Protein AF-A0ABD0P319-F1 (afdb_monomer)

Structure (mmCIF, N/CA/C/O backbone):
data_AF-A0ABD0P319-F1
#
_entry.id   AF-A0ABD0P319-F1
#
loop_
_atom_site.group_PDB
_a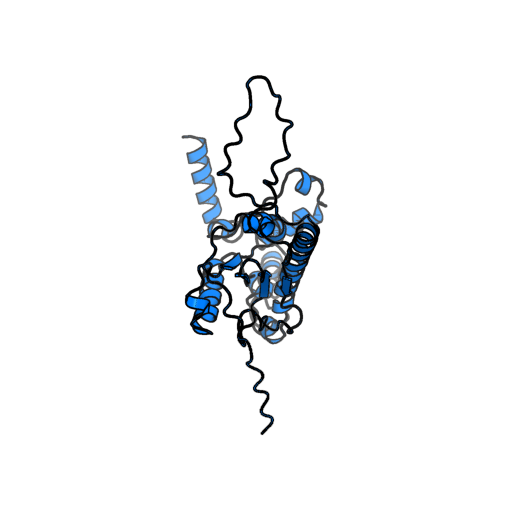tom_site.id
_atom_site.type_symbol
_atom_site.label_atom_id
_atom_site.label_alt_id
_atom_site.label_comp_id
_atom_site.label_asym_id
_atom_site.label_entity_id
_atom_site.label_seq_id
_atom_site.pdbx_PDB_ins_code
_atom_site.Cartn_x
_atom_site.Cartn_y
_atom_site.Cartn_z
_atom_site.occupancy
_atom_site.B_iso_or_equiv
_atom_site.auth_seq_id
_atom_site.auth_comp_id
_atom_site.auth_asym_id
_atom_site.auth_atom_id
_atom_site.pdbx_PDB_model_num
ATOM 1 N N . GLU A 1 1 ? 28.437 24.557 6.193 1.00 73.38 1 GLU A N 1
ATOM 2 C CA . GLU A 1 1 ? 28.772 24.649 4.753 1.00 73.38 1 GLU A CA 1
ATOM 3 C C . GLU A 1 1 ? 29.062 23.321 4.050 1.00 73.38 1 GLU A C 1
ATOM 5 O O . GLU A 1 1 ? 28.203 22.864 3.306 1.00 73.38 1 GLU A O 1
ATOM 10 N N . VAL A 1 2 ? 30.214 22.673 4.274 1.00 84.38 2 VAL A N 1
ATOM 11 C CA . VAL A 1 2 ? 30.745 21.608 3.384 1.00 84.38 2 VAL A CA 1
ATOM 12 C C . VAL A 1 2 ? 29.780 20.439 3.151 1.00 84.38 2 VAL A C 1
ATOM 14 O O . VAL A 1 2 ? 29.470 20.116 2.008 1.00 84.38 2 VAL A O 1
ATOM 17 N N . ARG A 1 3 ? 29.200 19.865 4.216 1.00 85.25 3 ARG A N 1
ATOM 18 C CA . ARG A 1 3 ? 28.226 18.761 4.084 1.00 85.25 3 ARG A CA 1
ATOM 19 C C . ARG A 1 3 ? 26.993 19.137 3.261 1.00 85.25 3 ARG A C 1
ATOM 21 O O . ARG A 1 3 ? 26.450 18.290 2.561 1.00 85.25 3 ARG A O 1
ATOM 28 N N . ARG A 1 4 ? 26.541 20.392 3.344 1.00 85.19 4 ARG A N 1
ATOM 29 C CA . ARG A 1 4 ? 25.374 20.877 2.594 1.00 85.19 4 ARG A CA 1
ATOM 30 C C . ARG A 1 4 ? 25.704 20.998 1.109 1.00 85.19 4 ARG A C 1
ATOM 32 O O . ARG A 1 4 ? 24.892 20.597 0.284 1.00 85.19 4 ARG A O 1
ATOM 39 N N . HIS A 1 5 ? 26.896 21.497 0.791 1.00 86.81 5 HIS A N 1
ATOM 40 C CA . HIS A 1 5 ? 27.380 21.584 -0.582 1.00 86.81 5 HIS A CA 1
ATOM 41 C C . HIS A 1 5 ? 27.555 20.192 -1.207 1.00 86.81 5 HIS A C 1
ATOM 43 O O . HIS A 1 5 ? 27.011 19.928 -2.273 1.00 86.81 5 HIS A O 1
ATOM 49 N N . GLU A 1 6 ? 28.197 19.255 -0.502 1.00 90.25 6 GLU A N 1
ATOM 50 C CA . GLU A 1 6 ? 28.307 17.867 -0.968 1.00 90.25 6 GLU A CA 1
ATOM 51 C C . GLU A 1 6 ? 26.942 17.204 -1.172 1.00 90.25 6 GLU A C 1
ATOM 53 O O . GLU A 1 6 ? 26.737 16.479 -2.145 1.00 90.25 6 GLU A O 1
ATOM 58 N N . GLN A 1 7 ? 25.995 17.446 -0.260 1.00 86.06 7 GLN A N 1
ATOM 59 C CA . GLN A 1 7 ? 24.642 16.921 -0.389 1.00 86.06 7 GLN A CA 1
ATOM 60 C C . GLN A 1 7 ? 23.941 17.488 -1.626 1.00 86.06 7 GLN A C 1
ATOM 62 O O . GLN A 1 7 ? 23.289 16.731 -2.340 1.00 86.06 7 GLN A O 1
ATOM 67 N N . ALA A 1 8 ? 24.108 18.781 -1.914 1.00 88.00 8 ALA A N 1
ATOM 68 C CA . ALA A 1 8 ? 23.568 19.395 -3.122 1.00 88.00 8 ALA A CA 1
ATOM 69 C C . ALA A 1 8 ? 24.148 18.741 -4.385 1.00 88.00 8 ALA A C 1
ATOM 71 O O . ALA A 1 8 ? 23.389 18.351 -5.269 1.00 88.00 8 ALA A O 1
ATOM 72 N N . THR A 1 9 ? 25.463 18.509 -4.434 1.00 90.88 9 THR A N 1
ATOM 73 C CA . THR A 1 9 ? 26.114 17.811 -5.554 1.00 90.88 9 THR A CA 1
ATOM 74 C C . THR A 1 9 ? 25.591 16.382 -5.726 1.00 90.88 9 THR A C 1
ATOM 76 O O . THR A 1 9 ? 25.315 15.953 -6.848 1.00 90.88 9 THR A O 1
ATOM 79 N N . ARG A 1 10 ? 25.392 15.641 -4.623 1.00 88.38 10 ARG A N 1
ATOM 80 C CA . ARG A 1 10 ? 24.776 14.301 -4.660 1.00 88.38 10 ARG A CA 1
ATOM 81 C C . ARG A 1 10 ? 23.341 14.356 -5.190 1.00 88.38 10 ARG A C 1
ATOM 83 O O . ARG A 1 10 ? 22.988 13.518 -6.014 1.00 88.38 10 ARG A O 1
ATOM 90 N N . CYS A 1 11 ? 22.544 15.341 -4.772 1.00 87.25 11 CYS A N 1
ATOM 91 C CA . CYS A 1 11 ? 21.179 15.528 -5.268 1.00 87.25 11 CYS A CA 1
ATOM 92 C C . CYS A 1 11 ? 21.151 15.839 -6.770 1.00 87.25 11 CYS A C 1
ATOM 94 O O . CYS A 1 11 ? 20.391 15.207 -7.494 1.00 87.25 11 CYS A O 1
ATOM 96 N N . VAL A 1 12 ? 22.010 16.740 -7.259 1.00 90.25 12 VAL A N 1
ATOM 97 C CA . VAL A 1 12 ? 22.106 17.060 -8.696 1.00 90.25 12 VAL A CA 1
ATOM 98 C C . VAL A 1 12 ? 22.451 15.812 -9.512 1.00 90.25 12 VAL A C 1
ATOM 100 O O . VAL A 1 12 ? 21.822 15.545 -10.534 1.00 90.25 12 VAL A O 1
ATOM 103 N N . LYS A 1 13 ? 23.403 15.002 -9.031 1.00 91.88 13 LYS A N 1
ATOM 104 C CA . LYS A 1 13 ? 23.756 13.730 -9.672 1.00 91.88 13 LYS A CA 1
ATOM 105 C C . LYS A 1 13 ? 22.613 12.713 -9.633 1.00 91.88 13 LYS A C 1
ATOM 107 O O . LYS A 1 13 ? 22.451 11.964 -10.586 1.00 91.88 13 LYS A O 1
ATOM 112 N N . ALA A 1 14 ? 21.845 12.652 -8.548 1.00 88.75 14 ALA A N 1
ATOM 113 C CA . ALA A 1 14 ? 20.695 11.757 -8.466 1.00 88.75 14 ALA A CA 1
ATOM 114 C C . ALA A 1 14 ? 19.611 12.165 -9.473 1.00 88.75 14 ALA A C 1
ATOM 116 O O . ALA A 1 14 ? 19.134 11.318 -10.213 1.00 88.75 14 ALA A O 1
ATOM 117 N N . ILE A 1 15 ? 19.297 13.459 -9.581 1.00 88.62 15 ILE A N 1
ATOM 118 C CA . ILE A 1 15 ? 18.291 13.977 -10.523 1.00 88.62 15 ILE A CA 1
ATOM 119 C C . ILE A 1 15 ? 18.652 13.650 -11.981 1.00 88.62 15 ILE A C 1
ATOM 121 O O . ILE A 1 15 ? 17.764 13.377 -12.785 1.00 88.62 15 ILE A O 1
ATOM 125 N N . SER A 1 16 ? 19.942 13.629 -12.336 1.00 90.19 16 SER A N 1
ATOM 126 C CA . SER A 1 16 ? 20.368 13.284 -13.699 1.00 90.19 16 SER A CA 1
ATOM 127 C C . SER A 1 16 ? 20.268 11.788 -14.034 1.00 90.19 16 SER A C 1
ATOM 129 O O . SER A 1 16 ? 20.412 11.411 -15.198 1.00 90.19 16 SER A O 1
ATOM 131 N N . GLN A 1 17 ? 20.004 10.918 -13.054 1.00 89.38 17 GLN A N 1
ATOM 132 C CA . GLN A 1 17 ? 19.877 9.476 -13.264 1.00 89.38 17 GLN A CA 1
ATOM 133 C C . GLN A 1 17 ? 18.432 9.083 -13.582 1.00 89.38 17 GLN A C 1
ATOM 135 O O . GLN A 1 17 ? 17.579 9.014 -12.703 1.00 89.38 17 GLN A O 1
ATOM 140 N N . ALA A 1 18 ? 18.173 8.714 -14.838 1.00 83.12 18 ALA A N 1
ATOM 141 C CA . ALA A 1 18 ? 16.824 8.402 -15.311 1.00 83.12 18 ALA A CA 1
ATOM 142 C C . ALA A 1 18 ? 16.128 7.231 -14.584 1.00 83.12 18 ALA A C 1
ATOM 144 O O . ALA A 1 18 ? 14.906 7.226 -14.518 1.00 83.12 18 ALA A O 1
ATOM 145 N N . LYS A 1 19 ? 16.855 6.243 -14.038 1.00 82.75 19 LYS A N 1
ATOM 146 C CA . LYS A 1 19 ? 16.264 5.136 -13.251 1.00 82.75 19 LYS A CA 1
ATOM 147 C C . LYS A 1 19 ? 16.565 5.271 -11.763 1.00 82.75 19 LYS A C 1
ATOM 149 O O . LYS A 1 19 ? 15.661 5.437 -10.952 1.00 82.75 19 LYS A O 1
ATOM 154 N N . GLN A 1 20 ? 17.848 5.280 -11.407 1.00 86.31 20 GLN A N 1
ATOM 155 C CA . GLN A 1 20 ? 18.306 5.322 -10.016 1.00 86.31 20 GLN A CA 1
ATOM 156 C C . GLN A 1 20 ? 17.986 6.646 -9.313 1.00 86.31 20 GLN A C 1
ATOM 158 O O . GLN A 1 20 ? 18.050 6.709 -8.091 1.00 86.31 20 GLN A O 1
ATOM 163 N N . GLY A 1 21 ? 17.635 7.688 -10.067 1.00 88.38 21 GLY A N 1
ATOM 164 C CA . GLY A 1 21 ? 17.205 8.982 -9.557 1.00 88.38 21 GLY A CA 1
ATOM 165 C C . GLY A 1 21 ? 15.704 9.127 -9.342 1.00 88.38 21 GLY A C 1
ATOM 166 O O . GLY A 1 21 ? 15.299 10.136 -8.786 1.00 88.38 21 GLY A O 1
ATOM 167 N N . GLN A 1 22 ? 14.859 8.165 -9.739 1.00 85.62 22 GLN A N 1
ATOM 168 C CA . GLN A 1 22 ? 13.395 8.353 -9.685 1.00 85.62 22 GLN A CA 1
ATOM 169 C C . GLN A 1 22 ? 12.871 8.657 -8.274 1.00 85.62 22 GLN A C 1
ATOM 171 O O . GLN A 1 22 ? 11.925 9.426 -8.129 1.00 85.62 22 GLN A O 1
ATOM 176 N N . TRP A 1 23 ? 13.546 8.164 -7.230 1.00 85.25 23 TRP A N 1
ATOM 177 C CA . TRP A 1 23 ? 13.207 8.467 -5.836 1.00 85.25 23 TRP A CA 1
ATOM 178 C C . TRP A 1 23 ? 13.232 9.961 -5.494 1.00 85.25 23 TRP A C 1
ATOM 180 O O . TRP A 1 23 ? 12.611 10.367 -4.514 1.00 85.25 23 TRP A O 1
ATOM 190 N N . THR A 1 24 ? 13.915 10.805 -6.279 1.00 86.88 24 THR A N 1
ATOM 191 C CA . THR A 1 24 ? 13.901 12.258 -6.061 1.00 86.88 24 THR A CA 1
ATOM 192 C C . THR A 1 24 ? 12.532 12.878 -6.339 1.00 86.88 24 THR A C 1
ATOM 194 O O . THR A 1 24 ? 12.314 14.021 -5.957 1.00 86.88 24 THR A O 1
ATOM 197 N N . ARG A 1 25 ? 11.628 12.149 -7.008 1.00 84.69 25 ARG A N 1
ATOM 198 C CA . ARG A 1 25 ? 10.261 12.575 -7.348 1.00 84.69 25 ARG A CA 1
ATOM 199 C C . ARG A 1 25 ? 9.201 12.014 -6.398 1.00 84.69 25 ARG A C 1
ATOM 201 O O . ARG A 1 25 ? 8.025 12.313 -6.565 1.00 84.69 25 ARG A O 1
ATOM 208 N N . TRP A 1 26 ? 9.589 11.174 -5.437 1.00 83.00 26 TRP A N 1
ATOM 209 C CA . TRP A 1 26 ? 8.665 10.514 -4.511 1.00 83.00 26 TRP A CA 1
ATOM 210 C C . TRP A 1 26 ? 8.220 11.474 -3.408 1.00 83.00 26 TRP A C 1
ATOM 212 O O . TRP A 1 26 ? 8.677 11.411 -2.264 1.00 83.00 26 TRP A O 1
ATOM 222 N N . GLU A 1 27 ? 7.332 12.392 -3.771 1.00 76.69 27 GLU A N 1
ATOM 223 C CA . GLU A 1 27 ? 6.739 13.362 -2.857 1.00 76.69 27 GLU A CA 1
ATOM 224 C C . GLU A 1 27 ? 5.636 12.715 -2.006 1.00 76.69 27 GLU A C 1
ATOM 226 O O . GLU A 1 27 ? 4.858 11.869 -2.454 1.00 76.69 27 GLU A O 1
ATOM 231 N N . GLY A 1 28 ? 5.631 13.038 -0.710 1.00 68.81 28 GLY A N 1
ATOM 232 C CA . GLY A 1 28 ? 4.642 12.517 0.233 1.00 68.81 28 GLY A CA 1
ATOM 233 C C . GLY A 1 28 ? 4.692 11.001 0.480 1.00 68.81 28 GLY A C 1
ATOM 234 O O . GLY A 1 28 ? 3.765 10.470 1.096 1.00 68.81 28 GLY A O 1
ATOM 235 N N . VAL A 1 29 ? 5.734 10.296 0.023 1.00 72.06 29 VAL A N 1
ATOM 236 C CA . VAL A 1 29 ? 5.949 8.864 0.289 1.00 72.06 29 VAL A CA 1
ATOM 237 C C . VAL A 1 29 ? 6.692 8.693 1.614 1.00 72.06 29 VAL A C 1
ATOM 239 O 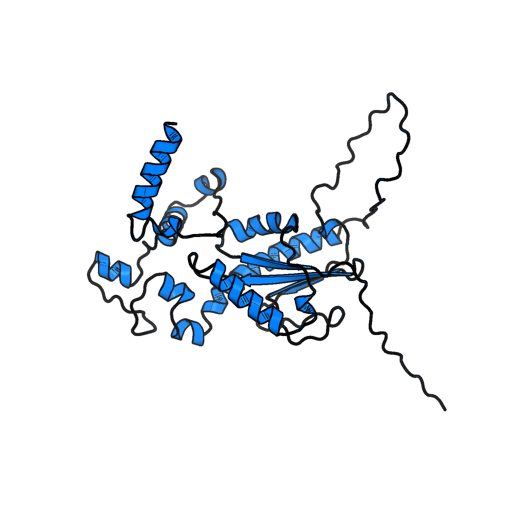O . VAL A 1 29 ? 7.769 9.261 1.818 1.00 72.06 29 VAL A O 1
ATOM 242 N N . GLU A 1 30 ? 6.133 7.902 2.535 1.00 70.06 30 GLU A N 1
ATOM 243 C CA . GLU A 1 30 ? 6.814 7.600 3.798 1.00 70.06 30 GLU A CA 1
ATOM 244 C C . GLU A 1 30 ? 8.092 6.807 3.507 1.00 70.06 30 GLU A C 1
ATOM 246 O O . GLU A 1 30 ? 8.073 5.766 2.847 1.00 70.06 30 GLU A O 1
ATOM 251 N N . ARG A 1 31 ? 9.226 7.291 4.021 1.00 70.25 31 ARG A N 1
ATOM 252 C CA . ARG A 1 31 ? 10.511 6.624 3.808 1.00 70.25 31 ARG A CA 1
ATOM 253 C C . ARG A 1 31 ? 10.497 5.260 4.482 1.00 70.25 31 ARG A C 1
ATOM 255 O O . ARG A 1 31 ? 10.314 5.171 5.698 1.00 70.25 31 ARG A O 1
ATOM 262 N N . ARG A 1 32 ? 10.806 4.207 3.724 1.00 72.88 32 ARG A N 1
ATOM 263 C CA . ARG A 1 32 ? 11.090 2.891 4.302 1.00 72.88 32 ARG A CA 1
ATOM 264 C C . ARG A 1 32 ? 12.274 3.013 5.266 1.00 72.88 32 ARG A C 1
ATOM 266 O O . ARG A 1 32 ? 13.384 3.372 4.875 1.00 72.88 32 ARG A O 1
ATOM 273 N N . LYS A 1 33 ? 12.030 2.721 6.544 1.00 75.50 33 LYS A N 1
ATOM 274 C CA . LYS A 1 33 ? 13.055 2.714 7.596 1.00 75.50 33 LYS A CA 1
ATOM 275 C C . LYS A 1 33 ? 13.487 1.276 7.821 1.00 75.50 33 LYS A C 1
ATOM 277 O O . LYS A 1 33 ? 12.747 0.520 8.437 1.00 75.50 33 LYS A O 1
ATOM 282 N N . ILE A 1 34 ? 14.666 0.926 7.318 1.00 79.50 34 ILE A N 1
ATOM 283 C CA . ILE A 1 34 ? 15.311 -0.359 7.596 1.00 79.50 34 ILE A CA 1
ATOM 284 C C . ILE A 1 34 ? 16.341 -0.107 8.692 1.00 79.50 34 ILE A C 1
ATOM 286 O O . ILE A 1 34 ? 17.301 0.640 8.494 1.00 79.50 34 ILE A O 1
ATOM 290 N N . SER A 1 35 ? 16.120 -0.673 9.874 1.00 85.12 35 SER A N 1
ATOM 291 C CA . SER A 1 35 ? 17.096 -0.607 10.958 1.00 85.12 35 SER A CA 1
ATOM 292 C C . SER A 1 35 ? 18.315 -1.473 10.641 1.00 85.12 35 SER A C 1
ATOM 294 O O . SER A 1 35 ? 18.214 -2.477 9.939 1.00 85.12 35 SER A O 1
ATOM 296 N N . TRP A 1 36 ? 19.471 -1.140 11.220 1.00 86.88 36 TRP A N 1
ATOM 297 C CA . TRP A 1 36 ? 20.671 -1.977 11.100 1.00 86.88 36 TRP A CA 1
ATOM 298 C C . TRP A 1 36 ? 20.426 -3.421 11.540 1.00 86.88 36 TRP A C 1
ATOM 300 O O . TRP A 1 36 ? 20.940 -4.345 10.924 1.00 86.88 36 TRP A O 1
ATOM 310 N N . ARG A 1 37 ? 19.605 -3.624 12.576 1.00 89.00 37 ARG A N 1
ATOM 311 C CA . ARG A 1 37 ? 19.244 -4.963 13.051 1.00 89.00 37 ARG A CA 1
ATOM 312 C C . ARG A 1 37 ? 18.456 -5.743 12.000 1.00 89.00 37 ARG A C 1
ATOM 314 O O . ARG A 1 37 ? 18.763 -6.905 11.774 1.00 89.00 37 ARG A O 1
ATOM 321 N N . GLU A 1 38 ? 17.461 -5.115 11.378 1.00 85.69 38 GLU A N 1
ATOM 322 C CA . GLU A 1 38 ? 16.684 -5.741 10.301 1.00 85.69 38 GLU A CA 1
ATOM 323 C C . GLU A 1 38 ? 17.581 -6.039 9.104 1.00 85.69 38 GLU A C 1
ATOM 325 O O . GLU A 1 38 ? 17.592 -7.168 8.635 1.00 85.69 38 GLU A O 1
ATOM 330 N N . LEU A 1 39 ? 18.398 -5.071 8.675 1.00 87.12 39 LEU A N 1
ATOM 331 C CA . LEU A 1 39 ? 19.297 -5.241 7.536 1.00 87.12 39 LEU A CA 1
ATOM 332 C C . LEU A 1 39 ? 20.282 -6.398 7.744 1.00 87.12 39 LEU A C 1
ATOM 334 O O . LEU A 1 39 ? 20.449 -7.218 6.851 1.00 87.12 39 LEU A O 1
ATOM 338 N N . MET A 1 40 ? 20.905 -6.489 8.923 1.00 89.25 40 MET A N 1
ATOM 339 C CA . MET A 1 40 ? 21.853 -7.564 9.244 1.00 89.25 40 MET A CA 1
ATOM 340 C C . MET A 1 40 ? 21.171 -8.924 9.435 1.00 89.25 40 MET A C 1
ATOM 342 O O . MET A 1 40 ? 21.816 -9.955 9.274 1.00 89.25 40 MET A O 1
ATOM 346 N N . GLY A 1 41 ? 19.885 -8.937 9.797 1.00 91.44 41 GLY A N 1
ATOM 347 C CA . GLY A 1 41 ? 19.090 -10.158 9.922 1.00 91.44 41 GLY A CA 1
ATOM 348 C C . GLY A 1 41 ? 18.473 -10.640 8.606 1.00 91.44 41 GLY A C 1
ATOM 349 O O . GLY A 1 41 ? 17.918 -11.735 8.568 1.00 91.44 41 GLY A O 1
ATOM 350 N N . MET A 1 42 ? 18.528 -9.837 7.541 1.00 90.31 42 MET A N 1
ATOM 351 C CA . MET A 1 42 ? 17.971 -10.192 6.240 1.00 90.31 42 MET A CA 1
ATOM 352 C C . MET A 1 42 ? 18.934 -11.051 5.426 1.00 90.31 42 MET A C 1
ATOM 354 O O . MET A 1 42 ? 20.141 -10.825 5.390 1.00 90.31 42 MET A O 1
ATOM 358 N N . GLU A 1 43 ? 18.371 -11.999 4.684 1.00 92.69 43 GLU A N 1
ATOM 359 C CA . GLU A 1 43 ? 19.119 -12.744 3.681 1.00 92.69 43 GLU A CA 1
ATOM 360 C C . GLU A 1 43 ? 19.611 -11.815 2.556 1.00 92.69 43 GLU A C 1
ATOM 362 O O . GLU A 1 43 ? 18.902 -10.901 2.118 1.00 92.69 43 GLU A O 1
ATOM 367 N N . ALA A 1 44 ? 20.813 -12.076 2.035 1.00 90.38 44 ALA A N 1
ATOM 368 C CA . ALA A 1 44 ? 21.431 -11.262 0.988 1.00 90.38 44 ALA A CA 1
ATOM 369 C C . ALA A 1 44 ? 20.545 -11.116 -0.264 1.00 90.38 44 ALA A C 1
ATOM 371 O O . ALA A 1 44 ? 20.448 -10.027 -0.838 1.00 90.38 44 ALA A O 1
ATOM 372 N N . PHE A 1 45 ? 19.845 -12.184 -0.664 1.00 91.31 45 PHE A N 1
ATOM 373 C CA . PHE A 1 45 ? 18.926 -12.150 -1.804 1.00 91.31 45 PHE A CA 1
ATOM 374 C C . PHE A 1 45 ? 17.723 -11.240 -1.561 1.00 91.31 45 PHE A C 1
ATOM 376 O O . PHE A 1 45 ? 17.286 -10.550 -2.480 1.00 91.31 45 PHE A O 1
ATOM 383 N N . HIS A 1 46 ? 17.229 -11.169 -0.324 1.00 88.50 46 HIS A N 1
ATOM 384 C CA . HIS A 1 46 ? 16.132 -10.278 0.035 1.00 88.50 46 HIS A CA 1
ATOM 385 C C . HIS A 1 46 ? 16.566 -8.808 -0.058 1.00 88.50 46 HIS A C 1
ATOM 387 O O . HIS A 1 46 ? 15.858 -7.987 -0.641 1.00 88.50 46 HIS A O 1
ATOM 393 N N . ILE A 1 47 ? 17.767 -8.477 0.424 1.00 89.62 47 ILE A N 1
ATOM 394 C CA . ILE A 1 47 ? 18.333 -7.124 0.296 1.00 89.62 47 ILE A CA 1
ATOM 395 C C . ILE A 1 47 ? 18.525 -6.762 -1.182 1.00 89.62 47 ILE A C 1
ATOM 397 O O . ILE A 1 47 ? 18.115 -5.685 -1.620 1.00 89.62 47 ILE A O 1
ATOM 401 N N . SER A 1 48 ? 19.103 -7.680 -1.963 1.00 90.56 48 SER A N 1
ATOM 402 C CA . SER A 1 48 ? 19.304 -7.504 -3.404 1.00 90.56 48 SER A CA 1
ATOM 403 C C . SER A 1 48 ? 17.983 -7.253 -4.130 1.00 90.56 48 SER A C 1
ATOM 405 O O . SER A 1 48 ? 17.882 -6.324 -4.932 1.00 90.56 48 SER A O 1
ATOM 407 N N . PHE A 1 49 ? 16.953 -8.038 -3.806 1.00 90.88 49 PHE A N 1
ATOM 408 C CA . PHE A 1 49 ? 15.620 -7.884 -4.366 1.00 90.88 49 PHE A CA 1
ATOM 409 C C . PHE A 1 49 ? 15.021 -6.516 -4.040 1.00 90.88 49 PHE A C 1
ATOM 411 O O . PHE A 1 49 ? 14.578 -5.833 -4.959 1.00 90.88 49 PHE A O 1
ATOM 418 N N . ILE A 1 50 ? 15.051 -6.083 -2.773 1.00 87.38 50 ILE A N 1
ATOM 419 C CA . ILE A 1 50 ? 14.506 -4.778 -2.371 1.00 87.38 50 ILE A CA 1
ATOM 420 C C . ILE A 1 50 ? 15.187 -3.650 -3.141 1.00 87.38 50 ILE A C 1
ATOM 422 O O . ILE A 1 50 ? 14.500 -2.830 -3.742 1.00 87.38 50 ILE A O 1
ATOM 426 N N . LEU A 1 51 ? 16.522 -3.630 -3.174 1.00 87.06 51 LEU A N 1
ATOM 427 C CA . LEU A 1 51 ? 17.269 -2.588 -3.879 1.00 87.06 51 LEU A CA 1
ATOM 428 C C . LEU A 1 51 ? 16.932 -2.570 -5.375 1.00 87.06 51 LEU A C 1
ATOM 430 O O . LEU A 1 51 ? 16.705 -1.506 -5.948 1.00 87.06 51 LEU A O 1
ATOM 434 N N . ARG A 1 52 ? 16.865 -3.743 -6.011 1.00 89.69 52 ARG A N 1
ATOM 435 C CA . ARG A 1 52 ? 16.532 -3.849 -7.438 1.00 89.69 52 ARG A CA 1
ATOM 436 C C . ARG A 1 52 ? 15.085 -3.460 -7.732 1.00 89.69 52 ARG A C 1
ATOM 438 O O . ARG A 1 52 ? 14.839 -2.858 -8.771 1.00 89.69 52 ARG A O 1
ATOM 445 N N . ALA A 1 53 ? 14.148 -3.780 -6.842 1.00 88.06 53 ALA A N 1
ATOM 446 C CA . ALA A 1 53 ? 12.749 -3.385 -6.970 1.00 88.06 53 ALA A CA 1
ATOM 447 C C . ALA A 1 53 ? 12.594 -1.861 -6.871 1.00 88.06 53 ALA A C 1
ATOM 449 O O . ALA A 1 53 ? 11.966 -1.261 -7.736 1.00 88.06 53 ALA A O 1
ATOM 450 N N . THR A 1 54 ? 13.237 -1.236 -5.877 1.00 85.19 54 THR A N 1
ATOM 451 C CA . THR A 1 54 ? 13.195 0.218 -5.645 1.00 85.19 54 THR A CA 1
ATOM 452 C C . THR A 1 54 ? 13.705 1.022 -6.844 1.00 85.19 54 THR A C 1
ATOM 454 O O . THR A 1 54 ? 13.152 2.071 -7.151 1.00 85.19 54 THR A O 1
ATOM 457 N N . TYR A 1 55 ? 14.738 0.544 -7.541 1.00 86.44 55 TYR A N 1
ATOM 458 C CA . TYR A 1 55 ? 15.343 1.269 -8.668 1.00 86.44 55 TYR A CA 1
ATOM 459 C C . TYR A 1 55 ? 14.921 0.756 -10.057 1.00 86.44 55 TYR A C 1
ATOM 461 O O . TYR A 1 55 ? 15.560 1.112 -11.047 1.00 86.44 55 TYR A O 1
ATOM 469 N N . ASP A 1 56 ? 13.882 -0.087 -10.140 1.00 88.50 56 ASP A N 1
ATOM 470 C CA . ASP A 1 56 ? 13.413 -0.731 -11.381 1.00 88.50 56 ASP A CA 1
ATOM 471 C C . ASP A 1 56 ? 14.555 -1.382 -12.191 1.00 88.50 56 ASP A C 1
ATOM 473 O O . ASP A 1 56 ? 14.758 -1.140 -13.383 1.00 88.50 56 ASP A O 1
ATOM 477 N N . VAL A 1 57 ? 15.338 -2.213 -11.501 1.00 90.12 57 VAL A N 1
ATOM 478 C CA . VAL A 1 57 ? 16.468 -3.003 -12.032 1.00 90.12 57 VAL A CA 1
ATOM 479 C C . VAL A 1 57 ? 16.218 -4.509 -11.885 1.00 90.12 57 VAL A C 1
ATOM 481 O O . VAL A 1 57 ? 17.142 -5.321 -11.907 1.00 90.12 57 VAL A O 1
ATOM 484 N N . LEU A 1 58 ? 14.956 -4.899 -11.703 1.00 92.19 58 LEU A N 1
ATOM 485 C CA . LEU A 1 58 ? 14.511 -6.291 -11.792 1.00 92.19 58 LEU A CA 1
ATOM 486 C C . LEU A 1 58 ? 14.409 -6.733 -13.262 1.00 92.19 58 LEU A C 1
ATOM 488 O O . LEU A 1 58 ? 14.283 -5.875 -14.133 1.00 92.19 58 LEU A O 1
ATOM 492 N N . PRO A 1 59 ? 14.434 -8.042 -13.565 1.00 93.12 59 PRO A N 1
ATOM 493 C CA . PRO A 1 59 ? 14.305 -8.555 -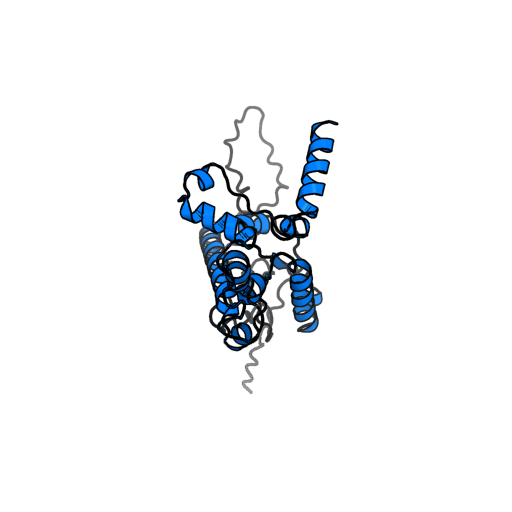14.931 1.00 93.12 59 PRO A CA 1
ATOM 494 C C . PRO A 1 59 ? 12.864 -8.411 -15.467 1.00 93.12 59 PRO A C 1
ATOM 496 O O . PRO A 1 59 ? 12.151 -9.390 -15.657 1.00 93.12 59 PRO A O 1
ATOM 499 N N . SER A 1 60 ? 12.402 -7.173 -15.665 1.00 93.88 60 SER A N 1
ATOM 500 C CA . SER A 1 60 ? 11.178 -6.863 -16.411 1.00 93.88 60 SER A CA 1
ATOM 501 C C . SER A 1 60 ? 11.444 -6.976 -17.920 1.00 93.88 60 SER A C 1
ATOM 503 O O . SER A 1 60 ? 12.586 -6.761 -18.325 1.00 93.88 60 SER A O 1
ATOM 505 N N . PRO A 1 61 ? 10.439 -7.252 -18.773 1.00 95.62 61 PRO A N 1
ATOM 506 C CA . PRO A 1 61 ? 10.638 -7.331 -20.224 1.00 95.62 61 PRO A CA 1
ATOM 507 C C . PRO A 1 61 ? 11.353 -6.108 -20.813 1.00 95.62 61 PRO A C 1
ATOM 509 O O . PRO A 1 61 ? 12.281 -6.243 -21.603 1.00 95.62 61 PRO A O 1
ATOM 512 N N . SER A 1 62 ? 11.020 -4.895 -20.357 1.00 94.19 62 SER A N 1
ATOM 513 C CA . SER A 1 62 ? 11.733 -3.681 -20.783 1.00 94.19 62 SER A CA 1
ATOM 514 C C . SER A 1 62 ? 13.202 -3.643 -20.338 1.00 94.19 62 SER A C 1
ATOM 516 O O . SER A 1 62 ? 14.048 -3.129 -21.066 1.00 94.19 62 SER A O 1
ATOM 518 N N . ASN A 1 63 ? 13.532 -4.183 -19.163 1.00 93.88 63 ASN A N 1
ATOM 519 C CA . ASN A 1 63 ? 14.918 -4.272 -18.695 1.00 93.88 63 ASN A CA 1
ATOM 520 C C . ASN A 1 63 ? 15.700 -5.375 -19.414 1.00 93.88 63 ASN A C 1
ATOM 522 O O . ASN A 1 63 ? 16.854 -5.162 -19.767 1.00 93.88 63 ASN A O 1
ATOM 526 N N . LEU A 1 64 ? 15.068 -6.519 -19.676 1.00 95.38 64 LEU A N 1
ATOM 527 C CA . LEU A 1 64 ? 15.658 -7.619 -20.439 1.00 95.38 64 LEU A CA 1
ATOM 528 C C . LEU A 1 64 ? 15.929 -7.209 -21.890 1.00 95.38 64 LEU A C 1
ATOM 530 O O . LEU A 1 64 ? 17.012 -7.481 -22.401 1.00 95.38 64 LEU A O 1
ATOM 534 N N . ASN A 1 65 ? 15.022 -6.451 -22.514 1.00 95.94 65 ASN A N 1
ATOM 535 C CA . ASN A 1 65 ? 15.285 -5.806 -23.799 1.00 95.94 65 ASN A CA 1
ATOM 536 C C . ASN A 1 65 ? 16.514 -4.888 -23.732 1.00 95.94 65 ASN A C 1
ATOM 538 O O . ASN A 1 65 ? 17.395 -4.970 -24.582 1.00 95.94 65 ASN A O 1
ATOM 542 N N . GLN A 1 66 ? 16.617 -4.054 -22.694 1.00 93.12 66 GLN A N 1
ATOM 543 C CA . GLN A 1 66 ? 17.751 -3.144 -22.536 1.00 93.12 66 GLN A CA 1
ATOM 544 C C . GLN A 1 66 ? 19.088 -3.880 -22.324 1.00 93.12 66 GLN A C 1
ATOM 546 O O . GLN A 1 66 ? 20.124 -3.390 -22.770 1.00 93.12 66 GLN A O 1
ATOM 551 N N . TRP A 1 67 ? 19.095 -5.011 -21.614 1.00 94.38 67 TRP A N 1
ATOM 552 C CA . TRP A 1 67 ? 20.322 -5.750 -21.293 1.00 94.38 67 TRP A CA 1
ATOM 553 C C . TRP A 1 67 ? 20.739 -6.742 -22.378 1.00 94.38 67 TRP A C 1
ATOM 555 O O . TRP A 1 67 ? 21.934 -6.914 -22.607 1.00 94.38 67 TRP A O 1
ATOM 565 N N . TYR A 1 68 ? 19.770 -7.388 -23.028 1.00 96.75 68 TYR A N 1
ATOM 566 C CA . TYR A 1 68 ? 20.000 -8.546 -23.896 1.00 96.75 68 TYR A CA 1
ATOM 567 C C . TYR A 1 68 ? 19.267 -8.475 -25.244 1.00 96.75 68 TYR A C 1
ATOM 569 O O . TYR A 1 68 ? 19.438 -9.367 -26.068 1.00 96.75 68 TYR A O 1
ATOM 577 N N . GLY A 1 69 ? 18.466 -7.435 -25.501 1.00 94.62 69 GLY A N 1
ATOM 578 C CA . GLY A 1 69 ? 17.717 -7.286 -26.754 1.00 94.62 69 GLY A CA 1
ATOM 579 C C . GLY A 1 69 ? 16.468 -8.169 -26.870 1.00 94.62 69 GLY A C 1
ATOM 580 O O . GLY A 1 69 ? 15.952 -8.334 -27.971 1.00 94.62 69 GLY A O 1
ATOM 581 N N . GLU A 1 70 ? 15.979 -8.734 -25.762 1.00 96.12 70 GLU A N 1
ATOM 582 C CA . GLU A 1 70 ? 14.735 -9.523 -25.710 1.00 96.12 70 GLU A CA 1
ATOM 583 C C . GLU A 1 70 ? 13.478 -8.705 -26.055 1.00 96.12 70 GLU A C 1
ATOM 585 O O . GLU A 1 70 ? 13.521 -7.481 -26.118 1.00 96.12 70 GLU A O 1
ATOM 590 N N . ASP A 1 71 ? 12.329 -9.354 -26.257 1.00 94.69 71 ASP A N 1
ATOM 591 C CA . ASP A 1 71 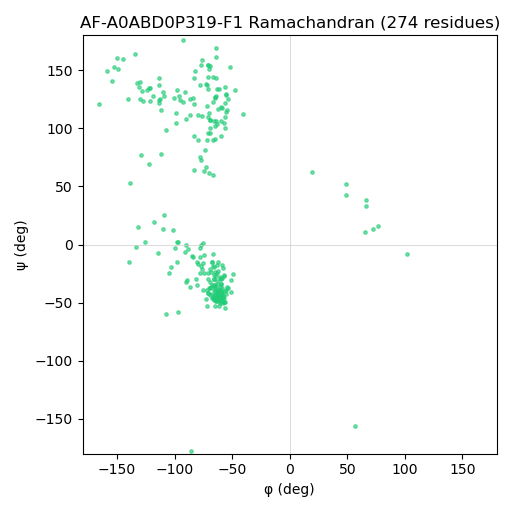? 11.066 -8.656 -26.526 1.00 94.69 71 ASP A CA 1
ATOM 592 C C . ASP A 1 71 ? 10.596 -7.831 -25.302 1.00 94.69 71 ASP A C 1
ATOM 594 O O . ASP A 1 71 ? 10.401 -8.395 -24.221 1.00 94.69 71 ASP A O 1
ATOM 598 N N . PRO A 1 72 ? 10.390 -6.500 -25.421 1.00 95.56 72 PRO A N 1
ATOM 599 C CA . PRO A 1 72 ? 9.979 -5.667 -24.294 1.00 95.56 72 PRO A CA 1
ATOM 600 C C . PRO A 1 72 ? 8.490 -5.780 -23.943 1.00 95.56 72 PRO A C 1
ATOM 602 O O . PRO A 1 72 ? 8.053 -5.103 -23.004 1.00 95.56 72 PRO A O 1
ATOM 605 N N . THR A 1 73 ? 7.690 -6.542 -24.694 1.00 96.50 73 THR A N 1
ATOM 606 C CA . THR A 1 73 ? 6.230 -6.562 -24.537 1.00 96.50 73 THR A CA 1
ATOM 607 C C . THR A 1 73 ? 5.761 -7.216 -23.235 1.00 96.50 73 THR A C 1
ATOM 609 O O . THR A 1 73 ? 6.424 -8.043 -22.607 1.00 96.50 73 THR A O 1
ATOM 612 N N . CYS A 1 74 ? 4.580 -6.802 -22.773 1.00 94.69 74 CYS A N 1
ATOM 613 C CA . CYS A 1 74 ? 3.926 -7.437 -21.642 1.00 94.69 74 CYS A CA 1
ATOM 614 C C . CYS A 1 74 ? 3.390 -8.822 -22.044 1.00 94.69 74 CYS A C 1
ATOM 616 O O . CYS A 1 74 ? 2.667 -8.922 -23.033 1.00 94.69 74 CYS A O 1
ATOM 618 N N . PRO A 1 75 ? 3.555 -9.863 -21.207 1.00 91.81 75 PRO A N 1
ATOM 619 C CA . PRO A 1 75 ? 2.959 -11.179 -21.468 1.00 91.81 75 PRO A CA 1
ATOM 620 C C . PRO A 1 75 ? 1.428 -11.175 -21.586 1.00 91.81 75 PRO A C 1
ATOM 622 O O . PRO A 1 75 ? 0.835 -12.144 -22.045 1.00 91.81 75 PRO A O 1
ATOM 625 N N . LEU A 1 76 ? 0.773 -10.115 -21.102 1.00 93.12 76 LEU A N 1
ATOM 626 C CA . LEU A 1 76 ? -0.679 -9.983 -21.116 1.00 93.12 76 LEU A CA 1
ATOM 627 C C . LEU A 1 76 ? -1.180 -9.003 -22.175 1.00 93.12 76 LEU A C 1
ATOM 629 O O . LEU A 1 76 ? -2.345 -9.095 -22.534 1.00 93.12 76 LEU A O 1
ATOM 633 N N . CYS A 1 77 ? -0.373 -8.035 -22.622 1.00 93.81 77 CYS A N 1
ATOM 634 C CA . CYS A 1 77 ? -0.839 -6.947 -23.485 1.00 93.81 77 CYS A CA 1
ATOM 635 C C . CYS A 1 77 ? 0.271 -6.437 -24.424 1.00 93.81 77 CYS A C 1
ATOM 637 O O . CYS A 1 77 ? 1.445 -6.604 -24.125 1.00 93.81 77 CYS A O 1
ATOM 639 N N . PRO A 1 78 ? -0.055 -5.744 -25.526 1.00 92.56 78 PRO A N 1
ATOM 640 C CA . PRO A 1 78 ? 0.951 -5.354 -26.519 1.00 92.56 78 PRO A CA 1
ATOM 641 C C . PRO A 1 78 ? 1.846 -4.172 -26.096 1.00 92.56 78 PRO A C 1
ATOM 643 O O . PRO A 1 78 ? 2.671 -3.715 -26.879 1.00 92.56 78 PRO A O 1
ATOM 646 N N . SER A 1 79 ? 1.678 -3.615 -24.892 1.00 93.56 79 SER A N 1
ATOM 647 C CA . SER A 1 79 ? 2.497 -2.492 -24.417 1.00 93.56 79 SER A CA 1
ATOM 648 C C . SER A 1 79 ? 3.839 -2.966 -23.842 1.00 93.56 79 SER A C 1
ATOM 650 O O . SER A 1 79 ? 3.881 -4.035 -23.229 1.00 93.56 79 SER A O 1
ATOM 652 N N . PRO A 1 80 ? 4.915 -2.161 -23.941 1.00 93.31 80 PRO A N 1
ATOM 653 C CA . PRO A 1 80 ? 6.165 -2.433 -23.239 1.00 93.31 80 PRO A CA 1
ATOM 654 C C . PRO A 1 80 ? 5.964 -2.561 -21.723 1.00 93.31 80 PRO A C 1
ATOM 656 O O . PRO A 1 80 ? 5.264 -1.750 -21.107 1.00 93.31 80 PRO A O 1
ATOM 659 N N . ALA A 1 81 ? 6.583 -3.573 -21.116 1.00 93.81 81 ALA A N 1
ATOM 660 C CA . ALA A 1 81 ? 6.414 -3.900 -19.705 1.00 93.81 81 ALA A CA 1
ATOM 661 C C . ALA A 1 81 ? 7.645 -3.550 -18.860 1.00 93.81 81 ALA A C 1
ATOM 663 O O . ALA A 1 81 ? 8.593 -4.328 -18.747 1.00 93.81 81 ALA A O 1
ATOM 664 N N . ASN A 1 82 ? 7.576 -2.398 -18.196 1.00 91.38 82 ASN A N 1
ATOM 665 C CA . ASN A 1 82 ? 8.401 -2.075 -17.030 1.00 91.38 82 ASN A CA 1
ATOM 666 C C . ASN A 1 82 ? 7.671 -2.457 -15.727 1.00 91.38 82 ASN A C 1
ATOM 668 O O . ASN A 1 82 ? 6.509 -2.884 -15.751 1.00 91.38 82 ASN A O 1
ATOM 672 N N . LEU A 1 83 ? 8.330 -2.305 -14.573 1.00 89.56 83 LEU A N 1
ATOM 673 C CA . LEU A 1 83 ? 7.737 -2.690 -13.288 1.00 89.56 83 LEU A CA 1
ATOM 674 C C . LEU A 1 83 ? 6.429 -1.929 -12.997 1.00 89.56 83 LEU A C 1
ATOM 676 O O . LEU A 1 83 ? 5.445 -2.536 -12.568 1.00 89.56 83 LEU A O 1
ATOM 680 N N . LYS A 1 84 ? 6.374 -0.633 -13.332 1.00 88.88 84 LYS A N 1
ATOM 681 C CA . LYS A 1 84 ? 5.168 0.203 -13.211 1.00 88.88 84 LYS A CA 1
ATOM 682 C C . LYS A 1 84 ? 4.000 -0.349 -14.032 1.00 88.88 84 LYS A C 1
ATOM 684 O O . LYS A 1 84 ? 2.881 -0.455 -13.528 1.00 88.88 84 LYS A O 1
ATOM 689 N N . HIS A 1 85 ? 4.243 -0.744 -15.280 1.00 91.25 85 HIS A N 1
ATOM 690 C CA . HIS A 1 85 ? 3.226 -1.349 -16.135 1.00 91.25 85 HIS A CA 1
ATOM 691 C C . HIS A 1 85 ? 2.687 -2.646 -15.521 1.00 91.25 85 HIS A C 1
ATOM 693 O O . HIS A 1 85 ? 1.475 -2.803 -15.371 1.00 91.25 85 HIS A O 1
ATOM 699 N N . ILE A 1 86 ? 3.577 -3.556 -15.120 1.00 90.00 86 ILE A N 1
ATOM 700 C CA . ILE A 1 86 ? 3.194 -4.866 -14.579 1.00 90.00 86 ILE A CA 1
ATOM 701 C C . ILE A 1 86 ? 2.364 -4.708 -13.298 1.00 90.00 86 ILE A C 1
ATOM 703 O O . ILE A 1 86 ? 1.306 -5.331 -13.169 1.00 90.00 86 ILE A O 1
ATOM 707 N N . LEU A 1 87 ? 2.814 -3.857 -12.371 1.00 85.56 87 LEU A N 1
ATOM 708 C CA . LEU A 1 87 ? 2.202 -3.739 -11.049 1.00 85.56 87 LEU A CA 1
ATOM 709 C C . LEU A 1 87 ? 0.939 -2.874 -11.018 1.00 85.56 87 LEU A C 1
ATOM 711 O O . LEU A 1 87 ? 0.050 -3.187 -10.230 1.00 85.56 87 LEU A O 1
ATOM 715 N N . VAL A 1 88 ? 0.848 -1.808 -11.827 1.00 85.44 88 VAL A N 1
ATOM 716 C CA . VAL A 1 88 ? -0.277 -0.851 -11.744 1.00 85.44 88 VAL A CA 1
ATOM 717 C C . VAL A 1 88 ? -0.828 -0.339 -13.086 1.00 85.44 88 VAL A C 1
ATOM 719 O O . VAL A 1 88 ? -1.910 0.241 -13.098 1.00 85.44 88 VAL A O 1
ATOM 722 N N . GLY A 1 89 ? -0.116 -0.506 -14.210 1.00 87.81 89 GLY A N 1
ATOM 723 C CA . GLY A 1 89 ? -0.477 0.122 -15.497 1.00 87.81 89 GLY A CA 1
ATOM 724 C C . GLY A 1 89 ? -1.147 -0.772 -16.558 1.00 87.81 89 GLY A C 1
ATOM 725 O O . GLY A 1 89 ? -1.772 -0.267 -17.490 1.00 87.81 89 GLY A O 1
ATOM 726 N N . CYS A 1 90 ? -1.021 -2.091 -16.463 1.00 91.88 90 CYS A N 1
ATOM 727 C CA . CYS A 1 90 ? -1.600 -3.064 -17.384 1.00 91.88 90 CYS A CA 1
ATOM 728 C C . CYS A 1 90 ? -3.135 -3.159 -17.273 1.00 91.88 90 CYS A C 1
ATOM 730 O O . CYS A 1 90 ? -3.693 -3.695 -16.313 1.00 91.88 90 CYS A O 1
ATOM 732 N N . LYS A 1 91 ? -3.835 -2.740 -18.334 1.00 90.94 91 LYS A N 1
ATOM 733 C CA . LYS A 1 91 ? -5.309 -2.786 -18.432 1.00 90.94 91 LYS A CA 1
ATOM 734 C C . LYS A 1 91 ? -5.884 -4.205 -18.326 1.00 90.94 91 LYS A C 1
ATOM 736 O O . LYS A 1 91 ? -6.936 -4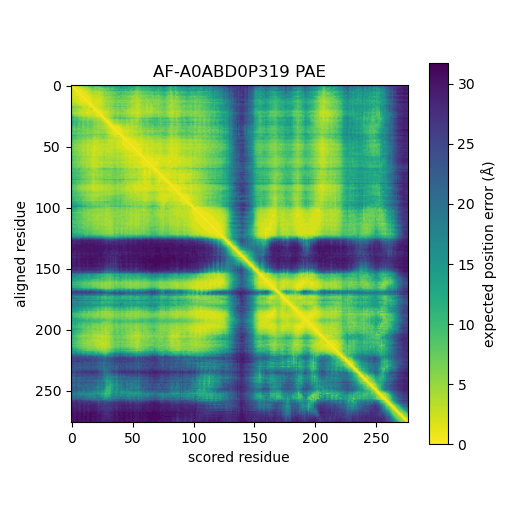.411 -17.723 1.00 90.94 91 LYS A O 1
ATOM 741 N N . ILE A 1 92 ? -5.188 -5.195 -18.885 1.00 92.00 92 ILE A N 1
ATOM 742 C CA . ILE A 1 92 ? -5.626 -6.597 -18.827 1.00 92.00 92 ILE A CA 1
ATOM 743 C C . ILE A 1 92 ? -5.475 -7.135 -17.401 1.00 92.00 92 ILE A C 1
ATOM 745 O O . ILE A 1 92 ? -6.399 -7.750 -16.878 1.00 92.00 92 ILE A O 1
ATOM 749 N N . SER A 1 93 ? -4.377 -6.802 -16.719 1.00 89.69 93 SER A N 1
ATOM 750 C CA . SER A 1 93 ? -4.180 -7.127 -15.299 1.00 89.69 93 SER A CA 1
ATOM 751 C C . SER A 1 93 ? -5.267 -6.509 -14.403 1.00 89.69 93 SER A C 1
ATOM 753 O O . SER A 1 93 ? -5.794 -7.184 -13.514 1.00 89.69 93 SER A O 1
ATOM 755 N N . LEU A 1 94 ? -5.659 -5.258 -14.686 1.00 87.50 94 LEU A N 1
ATOM 756 C CA . LEU A 1 94 ? -6.759 -4.569 -14.004 1.00 87.50 94 LEU A CA 1
ATOM 757 C C . LEU A 1 94 ? -8.101 -5.290 -14.198 1.00 87.50 94 LEU A C 1
ATOM 759 O O . LEU A 1 94 ? -8.761 -5.609 -13.213 1.00 87.50 94 LEU A O 1
ATOM 763 N N . SER A 1 95 ? -8.495 -5.569 -15.446 1.00 88.62 95 SER A N 1
ATOM 764 C CA . SER A 1 95 ? -9.779 -6.231 -15.752 1.00 88.62 95 SER A CA 1
ATOM 765 C C . SER A 1 95 ? -9.876 -7.653 -15.191 1.00 88.62 95 SER A C 1
ATOM 767 O O . SER A 1 95 ? -10.944 -8.076 -14.764 1.00 88.62 95 SER A O 1
ATOM 769 N N . GLN A 1 96 ? -8.750 -8.363 -15.103 1.00 89.56 96 GLN A N 1
ATOM 770 C CA . GLN A 1 96 ? -8.658 -9.673 -14.452 1.00 89.56 96 GLN A CA 1
ATOM 771 C C . GLN A 1 96 ? -8.627 -9.591 -12.915 1.00 89.56 96 GLN A C 1
ATOM 773 O O . GLN A 1 96 ? -8.508 -10.615 -12.245 1.00 89.56 96 GLN A O 1
ATOM 778 N N . GLY A 1 97 ? -8.680 -8.389 -12.332 1.00 84.38 97 GLY A N 1
ATOM 779 C CA . GLY A 1 97 ? -8.700 -8.184 -10.886 1.00 84.38 97 GLY A CA 1
ATOM 780 C C . GLY A 1 97 ? -7.369 -8.463 -10.183 1.00 84.38 97 GLY A C 1
ATOM 781 O O . GLY A 1 97 ? -7.335 -8.513 -8.954 1.00 84.38 97 GLY A O 1
ATOM 782 N N . ARG A 1 98 ? -6.249 -8.603 -10.906 1.00 84.31 98 ARG A N 1
ATOM 783 C CA . ARG A 1 98 ? -4.942 -8.950 -10.309 1.00 84.31 98 ARG A CA 1
ATOM 784 C C . ARG A 1 98 ? -4.427 -7.873 -9.352 1.00 84.31 98 ARG A C 1
ATOM 786 O O . ARG A 1 98 ? -3.727 -8.183 -8.393 1.00 84.31 98 ARG A O 1
ATOM 793 N N . TYR A 1 99 ? -4.824 -6.617 -9.554 1.00 80.69 99 TYR A N 1
ATOM 794 C CA . TYR A 1 99 ? -4.462 -5.505 -8.663 1.00 80.69 99 TYR A CA 1
ATOM 795 C C . TYR A 1 99 ? -5.117 -5.594 -7.287 1.00 80.69 99 TYR A C 1
ATOM 797 O O . TYR A 1 99 ? -4.551 -5.110 -6.305 1.00 80.69 99 TYR A O 1
ATOM 805 N N . THR A 1 100 ? -6.249 -6.300 -7.181 1.00 81.75 100 THR A N 1
ATOM 806 C CA . THR A 1 100 ? -6.877 -6.560 -5.880 1.00 81.75 100 THR A CA 1
ATOM 807 C C . THR A 1 100 ? -5.987 -7.426 -4.993 1.00 81.75 100 THR A C 1
ATOM 809 O O . THR A 1 100 ? -6.077 -7.332 -3.776 1.00 81.75 100 THR A O 1
ATOM 812 N N . TRP A 1 101 ? -5.074 -8.219 -5.566 1.00 83.06 101 TRP A N 1
ATOM 813 C CA . TRP A 1 101 ? -4.183 -9.075 -4.791 1.00 83.06 101 TRP A CA 1
ATOM 814 C C . TRP A 1 101 ? -3.221 -8.263 -3.916 1.00 83.06 101 TRP A C 1
ATOM 816 O O . TRP A 1 101 ? -3.201 -8.466 -2.703 1.00 83.06 101 TRP A O 1
ATOM 826 N N . ARG A 1 102 ? -2.480 -7.302 -4.498 1.00 78.56 102 ARG A N 1
ATOM 827 C CA . ARG A 1 102 ? -1.543 -6.440 -3.744 1.00 78.56 102 ARG A CA 1
ATOM 828 C C . ARG A 1 102 ? -2.298 -5.646 -2.682 1.00 78.56 102 ARG A C 1
ATOM 830 O O . ARG A 1 102 ? -1.886 -5.630 -1.526 1.00 78.56 102 ARG A O 1
ATOM 837 N N . HIS A 1 103 ? -3.430 -5.057 -3.067 1.00 83.50 103 HIS A N 1
ATOM 838 C CA . HIS A 1 103 ? -4.301 -4.325 -2.155 1.00 83.50 103 HIS A CA 1
ATOM 839 C C . HIS A 1 103 ? -4.751 -5.187 -0.967 1.00 83.50 103 HIS A C 1
ATOM 841 O O . HIS A 1 103 ? -4.500 -4.843 0.185 1.00 83.50 103 HIS A O 1
ATOM 847 N N . ASN A 1 104 ? -5.347 -6.350 -1.238 1.00 87.00 104 ASN A N 1
ATOM 848 C CA . ASN A 1 104 ? -5.875 -7.242 -0.209 1.00 87.00 104 ASN A CA 1
ATOM 849 C C . ASN A 1 104 ? -4.766 -7.821 0.669 1.00 87.00 104 ASN A C 1
ATOM 851 O O . ASN A 1 104 ? -5.006 -8.112 1.837 1.00 87.00 104 ASN A O 1
ATOM 855 N N . HIS A 1 105 ? -3.556 -7.998 0.135 1.00 85.44 105 HIS A N 1
ATOM 856 C CA . HIS A 1 105 ? -2.416 -8.441 0.928 1.00 85.44 105 HIS A CA 1
ATOM 857 C C . HIS A 1 105 ? -1.999 -7.375 1.951 1.00 85.44 105 HIS A C 1
ATOM 859 O O . HIS A 1 105 ? -1.875 -7.683 3.136 1.00 85.44 105 HIS A O 1
ATOM 865 N N . VAL A 1 106 ? -1.894 -6.110 1.529 1.00 82.81 106 VAL A N 1
ATOM 866 C CA . VAL A 1 106 ? -1.622 -4.986 2.442 1.00 82.81 106 VAL A CA 1
ATOM 867 C C . VAL A 1 106 ? -2.765 -4.811 3.449 1.00 82.81 106 VAL A C 1
ATOM 869 O O . VAL A 1 106 ? -2.517 -4.663 4.647 1.00 82.81 106 VAL A O 1
ATOM 872 N N . LEU A 1 107 ? -4.019 -4.916 2.998 1.00 86.50 107 LEU A N 1
ATOM 873 C CA . LEU A 1 107 ? -5.196 -4.817 3.860 1.00 86.50 107 LEU A CA 1
ATOM 874 C C . LEU A 1 107 ? -5.244 -5.935 4.915 1.00 86.50 107 LEU A C 1
ATOM 876 O O . LEU A 1 107 ? -5.567 -5.662 6.068 1.00 86.50 107 LEU A O 1
ATOM 880 N N . LYS A 1 108 ? -4.849 -7.171 4.571 1.00 89.38 108 LYS A N 1
ATOM 881 C CA . LYS A 1 108 ? -4.706 -8.287 5.529 1.00 89.38 108 LYS A CA 1
ATOM 882 C C . LYS A 1 108 ? -3.682 -7.982 6.618 1.00 89.38 108 LYS A C 1
ATOM 884 O O . LYS A 1 108 ? -3.959 -8.227 7.791 1.00 89.38 108 LYS A O 1
ATOM 889 N N . CYS A 1 109 ? -2.520 -7.445 6.250 1.00 85.56 109 CYS A N 1
ATOM 890 C CA . CYS A 1 109 ? -1.502 -7.056 7.226 1.00 85.56 109 CYS A CA 1
ATOM 891 C C . CYS A 1 109 ? -2.019 -5.963 8.170 1.00 85.56 109 CYS A C 1
ATOM 893 O O . CYS A 1 109 ? -1.848 -6.070 9.382 1.00 85.56 109 CYS A O 1
ATOM 895 N N . LEU A 1 110 ? -2.694 -4.942 7.632 1.00 84.81 110 LEU A N 1
ATOM 896 C CA . LEU A 1 110 ? -3.288 -3.874 8.441 1.00 84.81 110 LEU A CA 1
ATOM 897 C C . LEU A 1 110 ? -4.372 -4.393 9.385 1.00 84.81 110 LEU A C 1
ATOM 899 O O . LEU A 1 110 ? -4.373 -4.047 10.568 1.00 84.81 110 LEU A O 1
ATOM 903 N N . ALA A 1 111 ? -5.250 -5.257 8.877 1.00 89.44 111 ALA A N 1
ATOM 904 C CA . ALA A 1 111 ? -6.299 -5.901 9.650 1.00 89.44 111 ALA A CA 1
ATOM 905 C C . ALA A 1 111 ? -5.733 -6.690 10.832 1.00 89.44 111 ALA A C 1
ATOM 907 O O . ALA A 1 111 ? -6.171 -6.486 11.959 1.00 89.44 111 ALA A O 1
ATOM 908 N N . ALA A 1 112 ? -4.728 -7.540 10.598 1.00 89.31 112 ALA A N 1
ATOM 909 C CA . ALA A 1 112 ? -4.113 -8.353 11.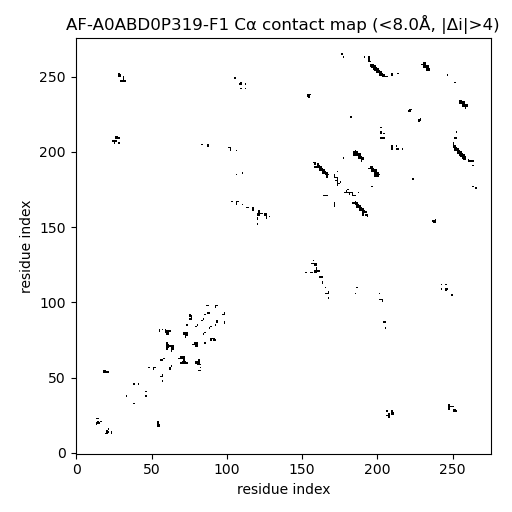646 1.00 89.31 112 ALA A CA 1
ATOM 910 C C . ALA A 1 112 ? -3.515 -7.496 12.774 1.00 89.31 112 ALA A C 1
ATOM 912 O O . ALA A 1 112 ? -3.694 -7.791 13.958 1.00 89.31 112 ALA A O 1
ATOM 913 N N . THR A 1 113 ? -2.847 -6.400 12.416 1.00 85.19 113 THR A N 1
ATOM 914 C CA . THR A 1 113 ? -2.246 -5.477 13.385 1.00 85.19 113 THR A CA 1
ATOM 915 C C . THR A 1 113 ? -3.295 -4.749 14.212 1.00 85.19 113 THR A C 1
ATOM 917 O O . THR A 1 113 ? -3.174 -4.672 15.438 1.00 85.19 113 THR A O 1
ATOM 920 N N . LEU A 1 114 ? -4.337 -4.230 13.559 1.00 86.50 114 LEU A N 1
ATOM 921 C CA . LEU A 1 114 ? -5.427 -3.542 14.244 1.00 86.50 114 LEU A CA 1
ATOM 922 C C . LEU A 1 114 ? -6.224 -4.492 15.131 1.00 86.50 114 LEU A C 1
ATOM 924 O O . LEU A 1 114 ? -6.560 -4.121 16.251 1.00 86.50 114 LEU A O 1
ATOM 928 N N . GLU A 1 115 ? -6.458 -5.719 14.679 1.00 90.75 115 GLU A N 1
ATOM 929 C CA . GLU A 1 115 ? -7.185 -6.734 15.436 1.00 90.75 115 GLU A CA 1
ATOM 930 C C . GLU A 1 115 ? -6.422 -7.150 16.698 1.00 90.75 115 GLU A C 1
ATOM 932 O O . GLU A 1 115 ? -6.975 -7.115 17.796 1.00 90.75 115 GLU A O 1
ATOM 937 N N . SER A 1 116 ? -5.121 -7.433 16.578 1.00 87.81 116 SER A N 1
ATOM 938 C CA . SER A 1 116 ? -4.257 -7.721 17.732 1.00 87.81 116 SER A CA 1
ATOM 939 C C . SER A 1 116 ? -4.293 -6.586 18.762 1.00 87.81 116 SER A C 1
ATOM 941 O O . SER A 1 116 ? -4.432 -6.809 19.971 1.00 87.81 116 SER A O 1
ATOM 943 N N . ARG A 1 117 ? -4.248 -5.335 18.289 1.00 85.06 117 ARG A N 1
ATOM 944 C CA . ARG A 1 117 ? -4.313 -4.163 19.162 1.00 85.06 117 ARG A CA 1
ATOM 945 C C . ARG A 1 117 ? -5.686 -3.991 19.808 1.00 85.06 117 ARG A C 1
ATOM 947 O O . ARG A 1 117 ? -5.747 -3.713 21.004 1.00 85.06 117 ARG A O 1
ATOM 954 N N . ARG A 1 118 ? -6.762 -4.161 19.039 1.00 89.12 118 ARG A N 1
ATOM 955 C CA . ARG A 1 118 ? -8.154 -4.094 19.499 1.00 89.12 118 ARG A CA 1
ATOM 956 C C . ARG A 1 118 ? -8.397 -5.094 20.621 1.00 89.12 118 ARG A C 1
ATOM 958 O O . ARG A 1 118 ? -8.883 -4.703 21.677 1.00 89.12 118 ARG A O 1
ATOM 965 N N . LEU A 1 119 ? -7.991 -6.349 20.424 1.00 90.94 119 LEU A N 1
ATOM 966 C CA . LEU A 1 119 ? -8.109 -7.413 21.422 1.00 90.94 119 LEU A CA 1
ATOM 967 C C . LEU A 1 119 ? -7.350 -7.067 22.704 1.00 90.94 119 LEU A C 1
ATOM 969 O O . LEU A 1 119 ? -7.933 -7.114 23.785 1.00 90.94 119 LEU A O 1
ATOM 973 N N . LYS A 1 120 ? -6.089 -6.629 22.579 1.00 88.75 120 LYS A N 1
ATOM 974 C CA . LYS A 1 120 ? -5.278 -6.208 23.729 1.00 88.75 120 LYS A CA 1
ATOM 975 C C . LYS A 1 120 ? -5.912 -5.051 24.499 1.00 88.75 120 LYS A C 1
ATOM 977 O O . LYS A 1 120 ? -5.826 -5.029 25.717 1.00 88.75 120 LYS A O 1
ATOM 982 N N . ILE A 1 121 ? -6.493 -4.069 23.812 1.00 87.44 121 ILE A N 1
ATOM 983 C CA . ILE A 1 121 ? -7.118 -2.909 24.460 1.00 87.44 121 ILE A CA 1
ATOM 984 C C . ILE A 1 121 ? -8.423 -3.307 25.134 1.00 87.44 121 ILE A C 1
ATOM 986 O O . ILE A 1 121 ? -8.631 -2.944 26.286 1.00 87.44 121 ILE A O 1
ATOM 990 N N . ASN A 1 122 ? -9.279 -4.061 24.449 1.00 91.69 122 ASN A N 1
ATOM 991 C CA . ASN A 1 122 ? -10.573 -4.475 24.980 1.00 91.69 122 ASN A CA 1
ATOM 992 C C . ASN A 1 122 ? -10.439 -5.417 26.187 1.00 91.69 122 ASN A C 1
ATOM 994 O O . ASN A 1 122 ? -11.319 -5.418 27.040 1.00 91.69 122 ASN A O 1
ATOM 998 N N . SER A 1 123 ? -9.337 -6.170 26.300 1.00 89.62 123 SER A N 1
ATOM 999 C CA . SER A 1 123 ? -9.058 -7.018 27.467 1.00 89.62 123 SER A CA 1
ATOM 1000 C C . SER A 1 123 ? -8.539 -6.257 28.692 1.00 89.62 123 SER A C 1
ATOM 1002 O O . SER A 1 123 ? -8.403 -6.850 29.760 1.00 89.62 123 SER A O 1
ATOM 1004 N N . LEU A 1 124 ? -8.176 -4.976 28.560 1.00 86.81 124 LEU A N 1
ATOM 1005 C CA . LEU A 1 124 ? -7.730 -4.178 29.703 1.00 86.81 124 LEU A CA 1
ATOM 1006 C C . LEU A 1 124 ? -8.911 -3.857 30.631 1.00 86.81 124 LEU A C 1
ATOM 1008 O O . LEU A 1 124 ? -10.043 -3.734 30.157 1.00 86.81 124 LEU A O 1
ATOM 1012 N N . PRO A 1 125 ? -8.653 -3.607 31.928 1.00 82.19 125 PRO A N 1
ATOM 1013 C CA . PRO A 1 125 ? -9.680 -3.142 32.849 1.00 82.19 125 PRO A CA 1
ATOM 1014 C C . PRO A 1 125 ? -10.423 -1.907 32.311 1.00 82.19 125 PRO A C 1
ATOM 1016 O O . PRO A 1 125 ? -9.834 -1.127 31.536 1.00 82.19 125 PRO A O 1
ATOM 1019 N N . PRO A 1 126 ? -11.694 -1.703 32.720 1.00 71.12 126 PRO A N 1
ATOM 1020 C CA . PRO A 1 126 ? -12.461 -0.515 32.372 1.00 71.12 126 PRO A CA 1
ATOM 1021 C C . PRO A 1 126 ? -11.625 0.737 32.615 1.00 71.12 126 PRO A C 1
ATOM 1023 O O . PRO A 1 126 ? -10.950 0.857 33.638 1.00 71.12 126 PRO A O 1
ATOM 1026 N N . SER A 1 127 ? -11.606 1.644 31.640 1.00 61.75 127 SER A N 1
ATOM 1027 C CA . SER A 1 127 ? -10.796 2.851 31.747 1.00 61.75 127 SER A CA 1
ATOM 1028 C C . SER A 1 127 ? -11.312 3.697 32.911 1.00 61.75 127 SER A C 1
ATOM 1030 O O . SER A 1 127 ? -12.350 4.340 32.801 1.00 61.75 127 SER A O 1
ATOM 1032 N N . SER A 1 128 ? -10.569 3.729 34.018 1.00 52.78 128 SER A N 1
ATOM 1033 C CA . SER A 1 128 ? -10.711 4.746 35.057 1.00 52.78 128 SER A CA 1
ATOM 1034 C C . SER A 1 128 ? -10.104 6.049 34.535 1.00 52.78 128 SER A C 1
ATOM 1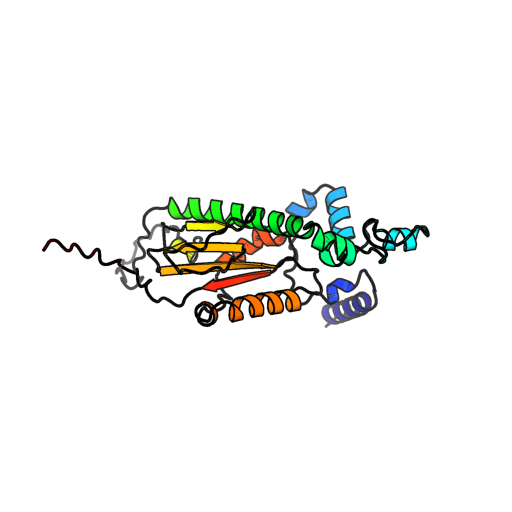036 O O . SER A 1 128 ? -9.075 6.518 35.022 1.00 52.78 128 SER A O 1
ATOM 1038 N N . PHE A 1 129 ? -10.671 6.604 33.464 1.00 48.59 129 PHE A N 1
ATOM 1039 C CA . PHE A 1 129 ? -10.287 7.933 33.013 1.00 48.59 129 PHE A CA 1
ATOM 1040 C C . PHE A 1 129 ? -10.896 8.930 34.001 1.00 48.59 129 PHE A C 1
ATOM 1042 O O . PHE A 1 129 ? -11.967 9.479 33.771 1.00 48.59 129 PHE A O 1
ATOM 1049 N N . HIS A 1 130 ? -10.233 9.119 35.142 1.00 44.69 130 HIS A N 1
ATOM 1050 C CA . HIS A 1 130 ? -10.471 10.285 35.974 1.00 44.69 130 HIS A CA 1
ATOM 1051 C C . HIS A 1 130 ? -9.869 11.475 35.222 1.00 44.69 130 HIS A C 1
ATOM 1053 O O . HIS A 1 130 ? -8.663 11.471 34.955 1.00 44.69 130 HIS A O 1
ATOM 1059 N N . PRO A 1 131 ? -10.663 12.490 34.843 1.00 41.03 131 PRO A N 1
ATOM 1060 C CA . PRO A 1 131 ? -10.109 13.755 34.397 1.00 41.03 131 PRO A CA 1
ATOM 1061 C C . PRO A 1 131 ? -9.146 14.240 35.482 1.00 41.03 131 PRO A C 1
ATOM 1063 O O . PRO A 1 131 ? -9.519 14.303 36.656 1.00 41.03 131 PRO A O 1
ATOM 1066 N N . SER A 1 132 ? -7.901 14.526 35.116 1.00 40.44 132 SER A N 1
ATOM 1067 C CA . SER A 1 132 ? -6.841 14.968 36.023 1.00 40.44 132 SER A CA 1
ATOM 1068 C C . SER A 1 132 ? -7.094 16.395 36.533 1.00 40.44 132 SER A C 1
ATOM 1070 O O . SER A 1 132 ? -6.323 17.309 36.256 1.00 40.44 132 SER A O 1
ATOM 1072 N N . TYR A 1 133 ? -8.198 16.600 37.249 1.00 41.91 133 TYR A N 1
ATOM 1073 C CA . TYR A 1 133 ? -8.508 17.825 37.988 1.00 41.91 133 TYR A CA 1
ATOM 1074 C C . TYR A 1 133 ? -8.543 17.592 39.503 1.00 41.91 133 TYR A C 1
ATOM 1076 O O . TYR A 1 133 ? -8.587 18.555 40.267 1.00 41.91 133 TYR A O 1
ATOM 1084 N N . ALA A 1 134 ? -8.449 16.343 39.968 1.00 40.56 134 ALA A N 1
ATOM 1085 C CA . ALA A 1 134 ? -8.223 16.062 41.378 1.00 40.56 134 ALA A CA 1
ATOM 1086 C C . ALA A 1 134 ? -6.729 16.252 41.686 1.00 40.56 134 ALA A C 1
ATOM 1088 O O . ALA A 1 134 ? -5.926 15.333 41.551 1.00 40.56 134 ALA A O 1
ATOM 1089 N N . ARG A 1 135 ? -6.338 17.477 42.062 1.00 39.50 135 ARG A N 1
ATOM 1090 C CA . ARG A 1 135 ? -5.066 17.704 42.760 1.00 39.50 135 ARG A CA 1
ATOM 1091 C C . ARG A 1 135 ? -5.179 17.045 44.130 1.00 39.50 135 ARG A C 1
ATOM 1093 O O . ARG A 1 135 ? -5.648 17.664 45.080 1.00 39.50 135 ARG A O 1
ATOM 1100 N N . GLU A 1 136 ? -4.801 15.779 44.213 1.00 47.12 136 GLU A N 1
ATOM 1101 C CA . GLU A 1 136 ? -4.679 15.084 45.485 1.00 47.12 136 GLU A CA 1
ATOM 1102 C C . GLU A 1 136 ? -3.461 15.648 46.226 1.00 47.12 136 GLU A C 1
ATOM 1104 O O . GLU A 1 136 ? -2.315 15.509 45.794 1.00 47.12 136 GLU A O 1
ATOM 1109 N N . PHE A 1 137 ? -3.727 16.389 47.302 1.00 45.97 137 PHE A N 1
ATOM 1110 C CA . PHE A 1 137 ? -2.718 17.066 48.112 1.00 45.97 137 PHE A CA 1
ATOM 1111 C C . PHE A 1 137 ? -1.819 16.012 48.774 1.00 45.97 137 PHE A C 1
ATOM 1113 O O . PHE A 1 137 ? -2.209 15.364 49.743 1.00 45.97 137 PHE A O 1
ATOM 1120 N N . THR A 1 138 ? -0.617 15.799 48.237 1.00 51.75 138 THR A N 1
ATOM 1121 C CA . THR A 1 138 ? 0.331 14.826 48.795 1.00 51.75 138 THR A CA 1
ATOM 1122 C C . THR A 1 138 ? 1.245 15.516 49.808 1.00 51.75 138 THR A C 1
ATOM 1124 O O . THR A 1 138 ? 1.801 16.574 49.521 1.00 51.75 138 THR A O 1
ATOM 1127 N N . ARG A 1 139 ? 1.405 14.930 51.003 1.00 46.94 139 ARG A N 1
ATOM 1128 C CA . ARG A 1 139 ? 2.309 15.451 52.044 1.00 46.94 139 ARG A CA 1
ATOM 1129 C C . ARG A 1 139 ? 3.780 15.259 51.655 1.00 46.94 139 ARG A C 1
ATOM 1131 O O . ARG A 1 139 ? 4.151 14.237 51.066 1.00 46.94 139 ARG A O 1
ATOM 1138 N N . GLU A 1 140 ? 4.600 16.238 52.031 1.00 37.56 140 GLU A N 1
ATOM 1139 C CA . GLU A 1 140 ? 6.051 16.260 51.827 1.00 37.56 140 GLU A CA 1
ATOM 1140 C C . GLU A 1 140 ? 6.708 15.002 52.429 1.00 37.56 140 GLU A C 1
ATOM 1142 O O . GLU A 1 140 ? 6.417 14.619 53.561 1.00 37.56 140 GLU A O 1
ATOM 1147 N N . GLY A 1 141 ? 7.544 14.312 51.642 1.00 53.66 141 GLY A N 1
ATOM 1148 C CA . GLY A 1 141 ? 8.249 13.086 52.050 1.00 53.66 141 GLY A CA 1
ATOM 1149 C C . GLY A 1 141 ? 7.664 11.761 51.537 1.00 53.66 141 GLY A C 1
ATOM 1150 O O . GLY A 1 141 ? 8.320 10.723 51.650 1.00 53.66 141 GLY A O 1
ATOM 1151 N N . THR A 1 142 ? 6.482 11.760 50.911 1.00 49.66 142 THR A N 1
ATOM 1152 C CA . THR A 1 142 ? 5.896 10.526 50.356 1.00 49.66 142 THR A CA 1
ATOM 1153 C C . THR A 1 142 ? 6.539 10.185 49.009 1.00 49.66 142 THR A C 1
ATOM 1155 O O . THR A 1 142 ? 6.324 10.877 48.015 1.00 49.66 142 THR A O 1
ATOM 1158 N N . LYS A 1 143 ? 7.325 9.103 48.942 1.00 46.22 143 LYS A N 1
ATOM 1159 C CA . LYS A 1 143 ? 7.812 8.559 47.665 1.00 46.22 143 LYS A CA 1
ATOM 1160 C C . LYS A 1 143 ? 6.620 7.967 46.915 1.00 46.22 143 LYS A C 1
ATOM 1162 O O . LYS A 1 143 ? 6.192 6.857 47.219 1.00 46.22 143 LYS A O 1
ATOM 1167 N N . THR A 1 144 ? 6.070 8.699 45.950 1.00 40.28 144 THR A N 1
ATOM 1168 C CA . THR A 1 144 ? 5.066 8.150 45.038 1.00 40.28 144 THR A CA 1
ATOM 1169 C C . THR A 1 144 ? 5.707 7.008 44.256 1.00 40.28 144 THR A C 1
ATOM 1171 O O . THR A 1 144 ? 6.681 7.191 43.520 1.00 40.28 144 THR A O 1
ATOM 1174 N N . ALA A 1 145 ? 5.195 5.789 44.443 1.00 38.12 145 ALA A N 1
ATOM 1175 C CA . ALA A 1 145 ? 5.512 4.696 43.540 1.00 38.12 145 ALA A CA 1
ATOM 1176 C C . ALA A 1 145 ? 5.150 5.168 42.128 1.00 38.12 145 ALA A C 1
ATOM 1178 O O . ALA A 1 145 ? 4.053 5.689 41.918 1.00 38.12 145 ALA A O 1
ATOM 1179 N N . LYS A 1 146 ? 6.077 5.041 41.172 1.00 33.59 146 LYS A N 1
ATOM 1180 C CA . LYS A 1 146 ? 5.803 5.339 39.765 1.00 33.59 146 LYS A CA 1
ATOM 1181 C C . LYS A 1 146 ? 4.670 4.420 39.310 1.00 33.59 146 LYS A C 1
ATOM 1183 O O . LYS A 1 146 ? 4.923 3.289 38.903 1.00 33.59 146 LYS A O 1
ATOM 1188 N N . VAL A 1 147 ? 3.427 4.895 39.386 1.00 40.06 147 VAL A N 1
ATOM 1189 C CA . VAL A 1 147 ? 2.322 4.336 38.614 1.00 40.06 147 VAL A CA 1
ATOM 1190 C C . VAL A 1 147 ? 2.820 4.380 37.181 1.00 40.06 147 VAL A C 1
ATOM 1192 O O . VAL A 1 147 ? 3.148 5.458 36.684 1.00 40.06 147 VAL A O 1
ATOM 1195 N N . GLN A 1 148 ? 2.995 3.211 36.562 1.00 37.06 148 GLN A N 1
ATOM 1196 C CA . GLN A 1 148 ? 3.312 3.122 35.144 1.00 37.06 148 GLN A CA 1
ATOM 1197 C C . GLN A 1 148 ? 2.198 3.867 34.420 1.00 37.06 148 GLN A C 1
ATOM 1199 O O . GLN A 1 148 ? 1.079 3.372 34.294 1.00 37.06 148 GLN A O 1
ATOM 1204 N N . THR A 1 149 ? 2.474 5.108 34.036 1.00 36.25 149 THR A N 1
ATOM 1205 C CA . THR A 1 149 ? 1.546 5.910 33.268 1.00 36.25 149 THR A CA 1
ATOM 1206 C C . THR A 1 149 ? 1.240 5.106 32.020 1.00 36.25 149 THR A C 1
ATOM 1208 O O . THR A 1 149 ? 2.138 4.714 31.277 1.00 36.25 149 THR A O 1
ATOM 1211 N N . ILE A 1 150 ? -0.047 4.825 31.831 1.00 44.66 150 ILE A N 1
ATOM 1212 C CA . ILE A 1 150 ? -0.655 4.214 30.650 1.00 44.66 150 ILE A CA 1
ATOM 1213 C C . ILE A 1 150 ? -0.506 5.224 29.492 1.00 44.66 150 ILE A C 1
ATOM 1215 O O . ILE A 1 150 ? -1.475 5.749 28.958 1.00 44.66 150 ILE A O 1
ATOM 1219 N N . SER A 1 151 ? 0.728 5.595 29.153 1.00 45.97 151 SER A N 1
ATOM 1220 C CA . SER A 1 151 ? 1.064 6.555 28.102 1.00 45.97 151 SER A CA 1
ATOM 1221 C C . SER A 1 151 ? 1.021 5.904 26.721 1.00 45.97 151 SER A C 1
ATOM 1223 O O . SER A 1 151 ? 0.933 6.595 25.712 1.00 45.97 151 SER A O 1
ATOM 1225 N N . ASP A 1 152 ? 1.012 4.570 26.671 1.00 48.31 152 ASP A N 1
ATOM 1226 C CA . ASP A 1 152 ? 1.263 3.820 25.444 1.00 48.31 152 ASP A CA 1
ATOM 1227 C C . ASP A 1 152 ? -0.011 3.353 24.716 1.00 48.31 152 ASP A C 1
ATOM 1229 O O . ASP A 1 152 ? 0.069 2.654 23.708 1.00 48.31 152 ASP A O 1
ATOM 1233 N N . VAL A 1 153 ? -1.212 3.697 25.207 1.00 53.72 153 VAL A N 1
ATOM 1234 C CA . VAL A 1 153 ? -2.487 3.209 24.626 1.00 53.72 153 VAL A CA 1
ATOM 1235 C C . VAL A 1 153 ? -3.140 4.212 23.661 1.00 53.72 153 VAL A C 1
ATOM 1237 O O . VAL A 1 153 ? -3.969 3.823 22.836 1.00 53.72 153 VAL A O 1
ATOM 1240 N N . GLY A 1 154 ? -2.713 5.480 23.674 1.00 66.75 154 GLY A N 1
ATOM 1241 C CA . GLY A 1 154 ? -3.206 6.516 22.757 1.00 66.75 154 GLY A CA 1
ATOM 1242 C C . GLY A 1 154 ? -4.732 6.710 22.808 1.00 66.75 154 GLY A C 1
ATOM 1243 O O . GLY A 1 154 ? -5.387 6.371 23.793 1.00 66.75 154 GLY A O 1
ATOM 1244 N N . GLN A 1 155 ? -5.325 7.238 21.728 1.00 65.88 155 GLN A N 1
ATOM 1245 C CA . GLN A 1 155 ? -6.775 7.499 21.636 1.00 65.88 155 GLN A CA 1
ATOM 1246 C C . GLN A 1 155 ? -7.644 6.236 21.782 1.00 65.88 155 GLN A C 1
ATOM 1248 O O . GLN A 1 155 ? -8.758 6.318 22.296 1.00 65.88 155 GLN A O 1
ATOM 1253 N N . LEU A 1 156 ? -7.131 5.066 21.385 1.00 75.38 156 LEU A N 1
ATOM 1254 C CA . LEU A 1 156 ? -7.842 3.791 21.524 1.00 75.38 156 LEU A CA 1
ATOM 1255 C C . LEU A 1 156 ? -7.963 3.353 22.994 1.00 75.38 156 LEU A C 1
ATOM 1257 O O . LEU A 1 156 ? -8.884 2.626 23.351 1.00 75.38 156 LEU A O 1
ATOM 1261 N N . GLY A 1 157 ? -7.108 3.854 23.889 1.00 77.94 157 GLY A N 1
ATOM 1262 C CA . GLY A 1 157 ? -7.171 3.551 25.321 1.00 77.94 157 GLY A CA 1
ATOM 1263 C C . GLY A 1 157 ? -8.406 4.090 26.045 1.00 77.94 157 GLY A C 1
ATOM 1264 O O . GLY A 1 157 ? -8.624 3.722 27.199 1.00 77.94 157 GLY A O 1
ATOM 1265 N N . ARG A 1 158 ? -9.225 4.914 25.384 1.00 79.69 158 ARG A N 1
ATOM 1266 C CA . ARG A 1 158 ? -10.423 5.547 25.953 1.00 79.69 158 ARG A CA 1
ATOM 1267 C C . ARG A 1 158 ? -11.647 4.624 26.023 1.00 79.69 158 ARG A C 1
ATOM 1269 O O . ARG A 1 158 ? -12.579 4.935 26.751 1.00 79.69 158 ARG A O 1
ATOM 1276 N N . ALA A 1 159 ? -11.643 3.513 25.285 1.00 84.44 159 ALA A N 1
ATOM 1277 C CA . ALA A 1 159 ? -12.743 2.544 25.220 1.00 84.44 159 ALA A CA 1
ATOM 1278 C C . ALA A 1 159 ? -12.244 1.100 25.325 1.00 84.44 159 ALA A C 1
ATOM 1280 O O . ALA A 1 159 ? -11.052 0.826 25.157 1.00 84.44 159 ALA A O 1
ATOM 1281 N N . ARG A 1 160 ? -13.173 0.182 25.610 1.00 88.94 160 ARG A N 1
ATOM 1282 C CA . ARG A 1 160 ? -12.959 -1.279 25.661 1.00 88.94 160 ARG A CA 1
ATOM 1283 C C . ARG A 1 160 ? -13.925 -2.057 24.766 1.00 88.94 160 ARG A C 1
ATOM 1285 O O . ARG A 1 160 ? -13.900 -3.280 24.745 1.00 88.94 160 ARG A O 1
ATOM 1292 N N . ASP A 1 161 ? -14.783 -1.353 24.039 1.00 90.56 161 ASP A N 1
ATOM 1293 C CA . ASP A 1 161 ? -15.825 -1.899 23.173 1.00 90.56 161 ASP A CA 1
ATOM 1294 C C . ASP A 1 161 ? -15.497 -1.692 21.687 1.00 90.56 161 ASP A C 1
ATOM 1296 O O . ASP A 1 161 ? -16.396 -1.633 20.852 1.00 90.56 161 ASP A O 1
ATOM 1300 N N . TRP A 1 162 ? -14.211 -1.568 21.338 1.00 91.25 162 TRP A N 1
ATOM 1301 C CA . TRP A 1 162 ? -13.812 -1.363 19.949 1.00 91.25 162 TRP A CA 1
ATOM 1302 C C . TRP A 1 162 ? -14.190 -2.573 19.086 1.00 91.25 162 TRP A C 1
ATOM 1304 O O . TRP A 1 162 ? -13.806 -3.711 19.388 1.00 91.25 162 TRP A O 1
ATOM 1314 N N . LYS A 1 163 ? -14.892 -2.317 17.983 1.00 92.06 163 LYS A N 1
ATOM 1315 C CA . LYS A 1 163 ? -15.278 -3.284 16.948 1.00 92.06 163 LYS A CA 1
ATOM 1316 C C . LYS A 1 163 ? -14.553 -2.947 15.640 1.00 92.06 163 LYS A C 1
ATOM 1318 O O . LYS A 1 163 ? -14.362 -1.772 15.339 1.00 92.06 163 LYS A O 1
ATOM 1323 N N . LEU A 1 164 ? -14.143 -3.967 14.885 1.00 91.12 164 LEU A N 1
ATOM 1324 C CA . LEU A 1 164 ? -13.387 -3.836 13.634 1.00 91.12 164 LEU A CA 1
ATOM 1325 C C . LEU A 1 164 ? -14.066 -4.636 12.519 1.00 91.12 164 LEU A C 1
ATOM 1327 O O . LEU A 1 164 ? -14.388 -5.806 12.712 1.00 91.12 164 LEU A O 1
ATOM 1331 N N . VAL A 1 165 ? -14.244 -4.021 11.351 1.00 90.75 165 VAL A N 1
ATOM 1332 C CA . VAL A 1 165 ? -14.698 -4.682 10.117 1.00 90.75 165 VAL A CA 1
ATOM 1333 C C . VAL A 1 165 ? -13.750 -4.298 8.984 1.00 90.75 165 VAL A C 1
ATOM 1335 O O . VAL A 1 165 ? -13.299 -3.157 8.912 1.00 90.75 165 VAL A O 1
ATOM 1338 N N . VAL A 1 166 ? -13.425 -5.260 8.118 1.00 90.50 166 VAL A N 1
ATOM 1339 C CA . VAL A 1 166 ? -12.422 -5.121 7.051 1.00 90.50 166 VAL A CA 1
ATOM 1340 C C . VAL A 1 166 ? -12.981 -5.649 5.737 1.00 90.50 166 VAL A C 1
ATOM 1342 O O . VAL A 1 166 ? -13.620 -6.70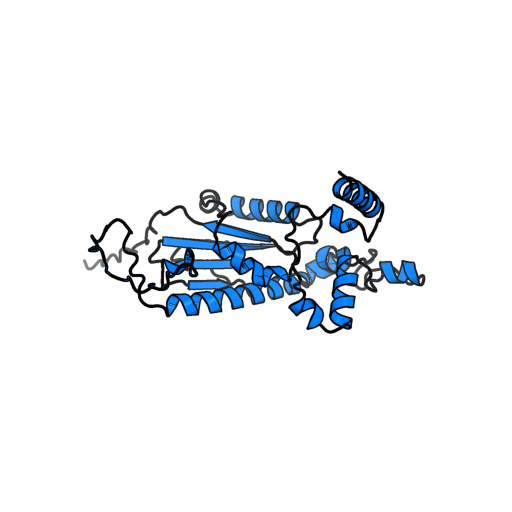1 5.709 1.00 90.50 166 VAL A O 1
ATOM 1345 N N . ASP A 1 167 ? -12.703 -4.950 4.643 1.00 88.75 167 ASP A N 1
ATOM 1346 C CA . ASP A 1 167 ? -13.148 -5.306 3.305 1.00 88.75 167 ASP A CA 1
ATOM 1347 C C . ASP A 1 167 ? -12.254 -6.335 2.606 1.00 88.75 167 ASP A C 1
ATOM 1349 O O . ASP A 1 167 ? -11.624 -6.094 1.577 1.00 88.75 167 ASP A O 1
ATOM 1353 N N . LEU A 1 168 ? -12.209 -7.540 3.168 1.00 83.06 168 LEU A N 1
ATOM 1354 C CA . LEU A 1 168 ? -11.560 -8.683 2.535 1.00 83.06 168 LEU A CA 1
ATOM 1355 C C . LEU A 1 168 ? -12.620 -9.580 1.881 1.00 83.06 168 LEU A C 1
ATOM 1357 O O . LEU A 1 168 ? -13.548 -10.038 2.542 1.00 83.06 168 LEU A O 1
ATOM 1361 N N . ASN A 1 169 ? -12.456 -9.869 0.585 1.00 72.00 169 ASN A N 1
ATOM 1362 C CA . ASN A 1 169 ? -13.337 -10.737 -0.220 1.00 72.00 169 ASN A CA 1
ATOM 1363 C C . ASN A 1 169 ? -14.764 -10.208 -0.459 1.00 72.00 169 ASN A C 1
ATOM 1365 O O . ASN A 1 169 ? -15.702 -10.991 -0.592 1.00 72.00 169 ASN A O 1
ATOM 1369 N N . GLN A 1 170 ? -14.925 -8.890 -0.565 1.00 63.91 170 GLN A N 1
ATOM 1370 C CA . GLN A 1 170 ? -16.165 -8.257 -1.017 1.00 63.91 170 GLN A CA 1
ATOM 1371 C C . GLN A 1 170 ? -17.396 -8.393 -0.121 1.00 63.91 170 GLN A C 1
ATOM 1373 O O . GLN A 1 170 ? -18.513 -8.532 -0.614 1.00 63.91 170 GLN A O 1
ATOM 1378 N N . ARG A 1 171 ? -17.210 -8.321 1.200 1.00 63.56 171 ARG A N 1
ATOM 1379 C CA . ARG A 1 171 ? -18.310 -8.474 2.169 1.00 63.56 171 ARG A CA 1
ATOM 1380 C C . ARG A 1 171 ? -18.359 -7.408 3.259 1.00 63.56 171 ARG A C 1
ATOM 1382 O O . ARG A 1 171 ? -19.047 -7.618 4.256 1.00 63.56 171 ARG A O 1
ATOM 1389 N N . LEU A 1 172 ? -17.654 -6.280 3.119 1.00 75.19 172 LEU A N 1
ATOM 1390 C CA . LEU A 1 172 ? -17.801 -5.221 4.115 1.00 75.19 172 LEU A CA 1
ATOM 1391 C C . LEU A 1 172 ? -19.191 -4.589 4.004 1.00 75.19 172 LEU A C 1
ATOM 1393 O O . LEU A 1 172 ? -19.488 -3.841 3.075 1.00 75.19 172 LEU A O 1
ATOM 1397 N N . HIS A 1 173 ? -20.031 -4.910 4.984 1.00 77.75 173 HIS A N 1
ATOM 1398 C CA . HIS A 1 173 ? -21.266 -4.201 5.273 1.00 77.75 173 HIS A CA 1
ATOM 1399 C C . HIS A 1 173 ? -20.964 -3.133 6.317 1.00 77.75 173 HIS A C 1
ATOM 1401 O O . HIS A 1 173 ? -20.455 -3.440 7.398 1.00 77.75 173 HIS A O 1
ATOM 1407 N N . PHE A 1 174 ? -21.264 -1.878 5.987 1.00 80.75 174 PHE A N 1
ATOM 1408 C CA . PHE A 1 174 ? -21.063 -0.783 6.922 1.00 80.75 174 PHE A CA 1
ATOM 1409 C C . PHE A 1 174 ? -21.968 -0.972 8.155 1.00 80.75 174 PHE A C 1
ATOM 1411 O O . PHE A 1 174 ? -23.150 -1.289 7.984 1.00 80.75 174 PHE A O 1
ATOM 1418 N N . PRO A 1 175 ? -21.457 -0.803 9.390 1.00 81.19 175 PRO A N 1
ATOM 1419 C CA . PRO A 1 175 ? -22.261 -1.020 10.587 1.00 81.19 175 PRO A CA 1
ATOM 1420 C C . PRO A 1 175 ? -23.480 -0.090 10.619 1.00 81.19 175 PRO A C 1
ATOM 1422 O O . PRO A 1 175 ? -23.350 1.134 10.690 1.00 81.19 175 PRO A O 1
ATOM 1425 N N . SER A 1 176 ? -24.675 -0.682 10.613 1.00 79.94 176 SER A N 1
ATOM 1426 C CA . SER A 1 176 ? -25.957 0.036 10.616 1.00 79.94 176 SER A CA 1
ATOM 1427 C C . SER A 1 176 ? -26.172 0.871 11.883 1.00 79.94 176 SER A C 1
ATOM 1429 O O . SER A 1 176 ? -26.859 1.888 11.827 1.00 79.94 176 SER A O 1
ATOM 1431 N N . GLU A 1 177 ? -25.518 0.490 12.990 1.00 76.12 177 GLU A N 1
ATOM 1432 C CA . GLU A 1 177 ? -25.425 1.258 14.243 1.00 76.12 177 GLU A CA 1
ATOM 1433 C C . GLU A 1 177 ? -24.826 2.665 14.038 1.00 76.12 177 GLU A C 1
ATOM 1435 O O . GLU A 1 177 ? -25.120 3.574 14.809 1.00 76.12 177 GLU A O 1
ATOM 1440 N N . ILE A 1 178 ? -23.992 2.847 13.007 1.00 75.94 178 ILE A N 1
ATOM 1441 C CA . ILE A 1 178 ? -23.295 4.103 12.704 1.00 75.94 178 ILE A CA 1
ATOM 1442 C C . ILE A 1 178 ? -24.076 4.885 11.646 1.00 75.94 178 ILE A C 1
ATOM 1444 O O . ILE A 1 178 ? -24.479 6.032 11.855 1.00 75.94 178 ILE A O 1
ATOM 1448 N N . ALA A 1 179 ? -24.285 4.259 10.486 1.00 74.38 179 ALA A N 1
ATOM 1449 C CA . ALA A 1 179 ? -25.037 4.826 9.378 1.00 74.38 179 ALA A CA 1
ATOM 1450 C C . ALA A 1 179 ? -25.532 3.717 8.445 1.00 74.38 179 ALA A C 1
ATOM 1452 O O . ALA A 1 179 ? -24.863 2.709 8.244 1.00 74.38 179 ALA A O 1
ATOM 1453 N N . THR A 1 180 ? -26.681 3.933 7.808 1.00 76.50 180 THR A N 1
ATOM 1454 C CA . THR A 1 180 ? -27.095 3.103 6.670 1.00 76.50 180 THR A CA 1
ATOM 1455 C C . THR A 1 180 ? -26.486 3.696 5.405 1.00 76.50 180 THR A C 1
ATOM 1457 O O . THR A 1 180 ? -26.833 4.807 5.010 1.00 76.50 180 THR A O 1
ATOM 1460 N N . THR A 1 181 ? -25.530 2.995 4.801 1.00 74.81 181 THR A N 1
ATOM 1461 C CA . THR A 1 181 ? -24.854 3.433 3.577 1.00 74.81 181 THR A CA 1
ATOM 1462 C C . THR A 1 181 ? -24.430 2.235 2.734 1.00 74.81 181 THR A C 1
ATOM 1464 O O . THR A 1 181 ? -24.147 1.165 3.267 1.00 74.81 181 THR A O 1
ATOM 1467 N N . ASN A 1 182 ? -24.370 2.443 1.418 1.00 74.50 182 ASN A N 1
ATOM 1468 C CA . ASN A 1 182 ? -23.816 1.484 0.462 1.00 74.50 182 ASN A CA 1
ATOM 1469 C C . ASN A 1 182 ? -22.311 1.696 0.235 1.00 74.50 182 ASN A C 1
ATOM 1471 O O . ASN A 1 182 ? -21.714 0.984 -0.572 1.00 74.50 182 ASN A O 1
ATOM 1475 N N . LEU A 1 183 ? -21.698 2.685 0.901 1.00 75.25 183 LEU A N 1
ATOM 1476 C CA . LEU A 1 183 ? -20.255 2.876 0.827 1.00 75.25 183 LEU A CA 1
ATOM 1477 C C . LEU A 1 183 ? -19.527 1.705 1.479 1.00 75.25 183 LEU A C 1
ATOM 1479 O O . LEU A 1 183 ? -19.958 1.153 2.494 1.00 75.25 183 LEU A O 1
ATOM 1483 N N . ARG A 1 184 ? -18.389 1.368 0.882 1.00 79.94 184 ARG A N 1
ATOM 1484 C CA . ARG A 1 184 ? -17.584 0.213 1.247 1.00 79.94 184 ARG A CA 1
ATOM 1485 C C . ARG A 1 184 ? -16.133 0.649 1.446 1.00 79.94 184 ARG A C 1
ATOM 1487 O O . ARG A 1 184 ? -15.323 0.467 0.541 1.00 79.94 184 ARG A O 1
ATOM 1494 N N . PRO A 1 185 ? -15.829 1.290 2.588 1.00 82.94 185 PRO A N 1
ATOM 1495 C CA . PRO A 1 185 ? -14.449 1.608 2.930 1.00 82.94 185 PRO A CA 1
ATOM 1496 C C . PRO A 1 185 ? -13.635 0.331 3.125 1.00 82.94 185 PRO A C 1
ATOM 1498 O O . PRO A 1 185 ? -14.201 -0.727 3.392 1.00 82.94 185 PRO A O 1
ATOM 1501 N N . ASP A 1 186 ? -12.308 0.428 3.066 1.00 85.19 186 ASP A N 1
ATOM 1502 C CA . ASP A 1 186 ? -11.457 -0.756 3.234 1.00 85.19 186 ASP A CA 1
ATOM 1503 C C . ASP A 1 186 ? -11.486 -1.299 4.665 1.00 85.19 186 ASP A C 1
ATOM 1505 O O . ASP A 1 186 ? -11.348 -2.506 4.884 1.00 85.19 186 ASP A O 1
ATOM 1509 N N . LEU A 1 187 ? -11.646 -0.421 5.660 1.00 88.06 187 LEU A N 1
ATOM 1510 C CA . LEU A 1 187 ? -11.701 -0.812 7.063 1.00 88.06 187 LEU A CA 1
ATOM 1511 C C . LEU A 1 187 ? -12.487 0.202 7.908 1.00 88.06 187 LEU A C 1
ATOM 1513 O O . LEU A 1 187 ? -12.373 1.414 7.730 1.00 88.06 187 LEU A O 1
ATOM 1517 N N . VAL A 1 188 ? -13.275 -0.303 8.859 1.00 87.12 188 VAL A N 1
ATOM 1518 C CA . VAL A 1 188 ? -14.035 0.499 9.829 1.00 87.12 188 VAL A CA 1
ATOM 1519 C C . VAL A 1 188 ? -13.733 0.016 11.242 1.00 87.12 188 VAL A C 1
ATOM 1521 O O . VAL A 1 188 ? -13.925 -1.158 11.557 1.00 87.12 188 VAL A O 1
ATOM 1524 N N . LEU A 1 189 ? -13.276 0.924 12.102 1.00 88.31 189 LEU A N 1
ATOM 1525 C CA . LEU A 1 189 ? -13.019 0.684 13.523 1.00 88.31 189 LEU A CA 1
ATOM 1526 C C . LEU A 1 189 ? -13.867 1.654 14.344 1.00 88.31 189 LEU A C 1
ATOM 1528 O O . LEU A 1 189 ? -13.748 2.860 14.163 1.00 88.31 189 LEU A O 1
ATOM 1532 N N . TRP A 1 190 ? -14.703 1.173 15.258 1.00 88.88 190 TRP A N 1
ATOM 1533 C CA . TRP A 1 190 ? -15.595 2.055 16.017 1.00 88.88 190 TRP A CA 1
ATOM 1534 C C . TRP A 1 190 ? -15.811 1.598 17.454 1.00 88.88 190 TRP A C 1
ATOM 1536 O O . TRP A 1 190 ? -15.599 0.435 17.790 1.00 88.88 190 TRP A O 1
ATOM 1546 N N . SER A 1 191 ? -16.233 2.539 18.293 1.00 85.81 191 SER A N 1
ATOM 1547 C CA . SER A 1 191 ? -16.672 2.328 19.670 1.00 85.81 191 SER A CA 1
ATOM 1548 C C . SER A 1 191 ? -18.019 3.023 19.852 1.00 85.81 191 SER A C 1
ATOM 1550 O O . SER A 1 191 ? -18.157 4.221 19.573 1.00 85.81 191 SER A O 1
ATOM 1552 N N . SER A 1 192 ? -19.015 2.265 20.308 1.00 85.88 192 SER A N 1
ATOM 1553 C CA . SER A 1 192 ? -20.355 2.787 20.580 1.00 85.88 192 SER A CA 1
ATOM 1554 C C . SER A 1 192 ? -20.336 3.661 21.834 1.00 85.88 192 SER A C 1
ATOM 1556 O O . SER A 1 192 ? -20.936 4.731 21.835 1.00 85.88 192 SER A O 1
ATOM 1558 N N . SER A 1 193 ? -19.575 3.266 22.862 1.00 82.75 193 SER A N 1
ATOM 1559 C CA . SER A 1 193 ? -19.451 4.012 24.120 1.00 82.75 193 SER A CA 1
ATOM 1560 C C . SER A 1 193 ? -18.845 5.408 23.936 1.00 82.75 193 SER A C 1
ATOM 1562 O O . SER A 1 193 ? -19.311 6.376 24.537 1.00 82.75 193 SER A O 1
ATOM 1564 N N . LEU A 1 194 ? -17.846 5.543 23.059 1.00 78.00 194 LEU A N 1
ATOM 1565 C CA . LEU A 1 194 ? -17.219 6.831 22.749 1.00 78.00 194 LEU A CA 1
ATOM 1566 C C . LEU A 1 194 ? -17.901 7.597 21.623 1.00 78.00 194 LEU A C 1
ATOM 1568 O O . LEU A 1 194 ? -17.459 8.702 21.308 1.00 78.00 194 LEU A O 1
ATOM 1572 N N . HIS A 1 195 ? -18.919 7.016 20.985 1.00 75.12 195 HIS A N 1
ATOM 1573 C CA . HIS A 1 195 ? -19.531 7.580 19.785 1.00 75.12 195 HIS A CA 1
ATOM 1574 C C . HIS A 1 195 ? -18.476 7.979 18.740 1.00 75.12 195 HIS A C 1
ATOM 1576 O O . HIS A 1 195 ? -18.486 9.078 18.194 1.00 75.12 195 HIS A O 1
ATOM 1582 N N . THR A 1 196 ? -17.478 7.110 18.556 1.00 75.94 196 THR A N 1
ATOM 1583 C CA . THR A 1 196 ? -16.304 7.384 17.724 1.00 75.94 196 THR A CA 1
ATOM 1584 C C . THR A 1 196 ? -16.170 6.299 16.672 1.00 75.94 196 THR A C 1
ATOM 1586 O O . THR A 1 196 ? -16.221 5.109 16.983 1.00 75.94 196 THR A O 1
ATOM 1589 N N . VAL A 1 197 ? -15.952 6.717 15.432 1.00 80.56 197 VAL A N 1
ATOM 1590 C CA . VAL A 1 197 ? -15.723 5.854 14.274 1.00 80.56 197 VAL A CA 1
ATOM 1591 C C . VAL A 1 197 ? -14.490 6.338 13.526 1.00 80.56 197 VAL A C 1
ATOM 1593 O O . VAL A 1 197 ? -14.313 7.534 13.312 1.00 80.56 197 VAL A O 1
ATOM 1596 N N . TYR A 1 198 ? -13.647 5.389 13.141 1.00 80.81 198 TYR A N 1
ATOM 1597 C CA . TYR A 1 198 ? -12.529 5.561 12.234 1.00 80.81 198 TYR A CA 1
ATOM 1598 C C . TYR A 1 198 ? -12.838 4.815 10.945 1.00 80.81 198 TYR A C 1
ATOM 1600 O O . TYR A 1 198 ? -12.948 3.586 10.943 1.00 80.81 198 TYR A O 1
ATOM 1608 N N . ILE A 1 199 ? -12.954 5.561 9.853 1.00 79.81 199 ILE A N 1
ATOM 1609 C CA . ILE A 1 199 ? -12.976 4.991 8.505 1.00 79.81 199 ILE A CA 1
ATOM 1610 C C . ILE A 1 199 ? -11.573 5.074 7.933 1.00 79.81 199 ILE A C 1
ATOM 1612 O O . ILE A 1 199 ? -10.961 6.145 7.938 1.00 79.81 199 ILE A O 1
ATOM 1616 N N . ILE A 1 200 ? -11.089 3.932 7.461 1.00 80.44 200 ILE A N 1
ATOM 1617 C CA . ILE A 1 200 ? -9.766 3.747 6.890 1.00 80.44 200 ILE A CA 1
ATOM 1618 C C . ILE A 1 200 ? -9.906 3.425 5.408 1.00 80.44 200 ILE A C 1
ATOM 1620 O O . ILE A 1 200 ? -10.548 2.450 5.023 1.00 80.44 200 ILE A O 1
ATOM 1624 N N . GLU A 1 201 ? -9.237 4.241 4.601 1.00 80.75 201 GLU A N 1
ATOM 1625 C CA . GLU A 1 201 ? -9.093 4.043 3.163 1.00 80.75 201 GLU A CA 1
ATOM 1626 C C . GLU A 1 201 ? -7.632 3.761 2.829 1.00 80.75 201 GLU A C 1
ATOM 1628 O O . GLU A 1 201 ? -6.750 4.579 3.107 1.00 80.75 201 GLU A O 1
ATOM 1633 N N . LEU A 1 202 ? -7.386 2.607 2.220 1.00 81.12 202 LEU A N 1
ATOM 1634 C CA . LEU A 1 202 ? -6.094 2.134 1.763 1.00 81.12 202 LEU A CA 1
ATOM 1635 C C . LEU A 1 202 ? -5.897 2.476 0.285 1.00 81.12 202 LEU A C 1
ATOM 1637 O O . LEU A 1 202 ? -6.672 2.093 -0.587 1.00 81.12 202 LEU A O 1
ATOM 1641 N N . THR A 1 203 ? -4.811 3.175 -0.022 1.00 75.75 203 THR A N 1
ATOM 1642 C CA . THR A 1 203 ? -4.368 3.363 -1.408 1.00 75.75 203 THR A CA 1
ATOM 1643 C C . THR A 1 203 ? -2.982 2.751 -1.558 1.00 75.75 203 THR A C 1
ATOM 1645 O O . THR A 1 203 ? -2.079 3.078 -0.786 1.00 75.75 203 THR A O 1
ATOM 1648 N N . VAL A 1 204 ? -2.810 1.875 -2.555 1.00 78.31 204 VAL A N 1
ATOM 1649 C CA . VAL A 1 204 ? -1.528 1.217 -2.875 1.00 78.31 204 VAL A CA 1
ATOM 1650 C C . VAL A 1 204 ? -1.124 1.531 -4.325 1.00 78.31 204 VAL A C 1
ATOM 1652 O O . VAL A 1 204 ? -1.224 0.662 -5.194 1.00 78.31 204 VAL A O 1
ATOM 1655 N N . PRO A 1 205 ? -0.762 2.790 -4.630 1.00 79.69 205 PRO A N 1
ATOM 1656 C CA . PRO A 1 205 ? -0.406 3.203 -5.980 1.00 79.69 205 PRO A CA 1
ATOM 1657 C C . PRO A 1 205 ? 1.082 2.935 -6.263 1.00 79.69 205 PRO A C 1
ATOM 1659 O O . PRO A 1 205 ? 1.804 2.395 -5.428 1.00 79.69 205 PRO A O 1
ATOM 1662 N N . TRP A 1 206 ? 1.529 3.318 -7.458 1.00 84.31 206 TRP A N 1
ATOM 1663 C CA . TRP A 1 206 ? 2.954 3.509 -7.739 1.00 84.31 206 TRP A CA 1
ATOM 1664 C C . TRP A 1 206 ? 3.468 4.750 -7.009 1.00 84.31 206 TRP A C 1
ATOM 1666 O O . TRP A 1 206 ? 2.702 5.693 -6.804 1.00 84.31 206 TRP A O 1
ATOM 1676 N N . GLU A 1 207 ? 4.746 4.761 -6.653 1.00 82.50 207 GLU A N 1
ATOM 1677 C CA . GLU A 1 207 ? 5.361 5.715 -5.725 1.00 82.50 207 GLU A CA 1
ATOM 1678 C C . GLU A 1 207 ? 5.214 7.162 -6.223 1.00 82.50 207 GLU A C 1
ATOM 1680 O O . GLU A 1 207 ? 4.802 8.039 -5.468 1.00 82.50 207 GLU A O 1
ATOM 1685 N N . ASP A 1 208 ? 5.403 7.389 -7.527 1.00 81.19 208 ASP A N 1
ATOM 1686 C CA . ASP A 1 208 ? 5.238 8.712 -8.156 1.00 81.19 208 ASP A CA 1
ATOM 1687 C C . ASP A 1 208 ? 3.786 9.226 -8.154 1.00 81.19 208 ASP A C 1
ATOM 1689 O O . ASP A 1 208 ? 3.546 10.402 -8.394 1.00 81.19 208 ASP A O 1
ATOM 1693 N N . ALA A 1 209 ? 2.802 8.342 -7.967 1.00 79.62 209 ALA A N 1
ATOM 1694 C CA . ALA A 1 209 ? 1.376 8.650 -8.105 1.00 79.62 209 ALA A CA 1
ATOM 1695 C C . ALA A 1 209 ? 0.643 8.644 -6.755 1.00 79.62 209 ALA A C 1
ATOM 1697 O O . ALA A 1 209 ? -0.589 8.599 -6.711 1.00 79.62 209 ALA A O 1
ATOM 1698 N N . VAL A 1 210 ? 1.386 8.637 -5.646 1.00 76.25 210 VAL A N 1
ATOM 1699 C CA . VAL A 1 210 ? 0.831 8.505 -4.297 1.00 76.25 210 VAL A CA 1
ATOM 1700 C C . VAL A 1 210 ? -0.112 9.656 -3.940 1.00 76.25 210 VAL A C 1
ATOM 1702 O O . VAL A 1 210 ? -1.172 9.412 -3.360 1.00 76.25 210 VAL A O 1
ATOM 1705 N N . GLU A 1 211 ? 0.235 10.894 -4.289 1.00 76.94 211 GLU A N 1
ATOM 1706 C CA . GLU A 1 211 ? -0.604 12.072 -4.029 1.00 76.94 211 GLU A CA 1
ATOM 1707 C C . GLU A 1 211 ? -1.843 12.105 -4.922 1.00 76.94 211 GLU A C 1
ATOM 1709 O O . GLU A 1 211 ? -2.960 12.091 -4.407 1.00 76.94 211 GLU A O 1
ATOM 1714 N N . GLU A 1 212 ? -1.666 11.999 -6.239 1.00 79.81 212 GLU A N 1
ATOM 1715 C CA . GLU A 1 212 ? -2.779 11.969 -7.196 1.00 79.81 212 GLU A CA 1
ATOM 1716 C C . GLU A 1 212 ? -3.787 10.849 -6.888 1.00 79.81 212 GLU A C 1
ATOM 1718 O O . GLU A 1 212 ? -5.002 11.017 -7.010 1.00 79.81 212 GLU A O 1
ATOM 1723 N N . ALA A 1 213 ? -3.301 9.666 -6.493 1.00 76.25 213 ALA A N 1
ATOM 1724 C CA . ALA A 1 213 ? -4.167 8.547 -6.143 1.00 76.25 213 ALA A CA 1
ATOM 1725 C C . ALA A 1 213 ? -4.930 8.783 -4.836 1.00 76.25 213 ALA A C 1
ATOM 1727 O O . ALA A 1 213 ? -6.103 8.414 -4.741 1.00 76.25 213 ALA A O 1
ATOM 1728 N N . PHE A 1 214 ? -4.287 9.415 -3.856 1.00 73.12 214 PHE A N 1
ATOM 1729 C CA . PHE A 1 214 ? -4.926 9.798 -2.603 1.00 73.12 214 PHE A CA 1
ATOM 1730 C C . PHE A 1 214 ? -6.026 10.845 -2.819 1.00 73.12 214 PHE A C 1
ATOM 1732 O O . PHE A 1 214 ? -7.116 10.715 -2.253 1.00 73.12 214 PHE A O 1
ATOM 1739 N N . GLU A 1 215 ? -5.777 11.856 -3.651 1.00 76.25 215 GLU A N 1
ATOM 1740 C CA . GLU A 1 215 ? -6.762 12.888 -3.989 1.00 76.25 215 GLU A CA 1
ATOM 1741 C C . GLU A 1 215 ? -7.963 12.293 -4.721 1.00 76.25 215 GLU A C 1
ATOM 1743 O O . GLU A 1 215 ? -9.103 12.482 -4.297 1.00 76.25 215 GLU A O 1
ATOM 1748 N N . ARG A 1 216 ? -7.720 11.469 -5.746 1.00 75.44 216 ARG A N 1
ATOM 1749 C CA . ARG A 1 216 ? -8.782 10.793 -6.502 1.00 75.44 216 ARG A CA 1
ATOM 1750 C C . ARG A 1 216 ? -9.668 9.925 -5.610 1.00 75.44 216 ARG A C 1
ATOM 1752 O O . ARG A 1 216 ? -10.890 9.965 -5.727 1.00 75.44 216 ARG A O 1
ATOM 1759 N N . LYS A 1 217 ? -9.065 9.156 -4.694 1.00 72.75 217 LYS A N 1
ATOM 1760 C CA . LYS A 1 217 ? -9.822 8.331 -3.740 1.00 72.75 217 LYS A CA 1
ATOM 1761 C C . LYS A 1 217 ? -10.591 9.192 -2.734 1.00 72.75 217 LYS A C 1
ATOM 1763 O O . LYS A 1 217 ? -11.704 8.849 -2.347 1.00 72.75 217 LYS A O 1
ATOM 1768 N N . SER A 1 218 ? -10.020 10.327 -2.337 1.00 67.50 218 SER A N 1
ATOM 1769 C CA . SER A 1 218 ? -10.670 11.278 -1.434 1.00 67.50 218 SER A CA 1
ATOM 1770 C C . SER A 1 218 ? -11.919 11.909 -2.045 1.00 67.50 218 SER A C 1
ATOM 1772 O O . SER A 1 218 ? -12.929 11.997 -1.350 1.00 67.50 218 SER A O 1
ATOM 1774 N N . LEU A 1 219 ? -11.857 12.316 -3.315 1.00 68.38 219 LEU A N 1
ATOM 1775 C CA . LEU A 1 219 ? -12.984 12.919 -4.033 1.00 68.38 219 LEU A CA 1
ATOM 1776 C C . LEU A 1 219 ? -14.142 11.925 -4.189 1.00 68.38 219 LEU A C 1
ATOM 1778 O O . LEU A 1 219 ? -15.254 12.217 -3.759 1.00 68.38 219 LEU A O 1
ATOM 1782 N N . ASN A 1 220 ? -13.854 10.700 -4.645 1.00 67.44 220 ASN A N 1
ATOM 1783 C CA . ASN A 1 220 ? -14.869 9.650 -4.811 1.00 67.44 220 ASN A CA 1
ATOM 1784 C C . ASN A 1 220 ? -15.688 9.383 -3.534 1.00 67.44 220 ASN A C 1
ATOM 1786 O O . ASN A 1 220 ? -16.886 9.116 -3.599 1.00 67.44 220 ASN A O 1
ATOM 1790 N N . ASN A 1 221 ? -15.045 9.450 -2.366 1.00 59.16 221 ASN A N 1
ATOM 1791 C CA . ASN A 1 221 ? -15.710 9.199 -1.089 1.00 59.16 221 ASN A CA 1
ATOM 1792 C C . ASN A 1 221 ? -16.492 10.410 -0.562 1.00 59.16 221 ASN A C 1
ATOM 1794 O O . ASN A 1 221 ? -17.492 10.224 0.132 1.00 59.16 221 ASN A O 1
ATOM 1798 N N . ALA A 1 222 ? -16.058 11.634 -0.880 1.00 55.59 222 ALA A N 1
ATOM 1799 C CA . ALA A 1 222 ? -16.773 12.854 -0.512 1.00 55.59 222 ALA A CA 1
ATOM 1800 C C . ALA A 1 222 ? -18.093 12.995 -1.291 1.00 55.59 222 ALA A C 1
ATOM 1802 O O . ALA A 1 222 ? -19.106 13.386 -0.709 1.00 55.59 222 ALA A O 1
ATOM 1803 N N . ASP A 1 223 ? -18.097 12.597 -2.565 1.00 52.03 223 ASP A N 1
ATOM 1804 C CA . ASP A 1 223 ? -19.268 12.684 -3.446 1.00 52.03 223 ASP A CA 1
ATOM 1805 C C . ASP A 1 223 ? -20.337 11.618 -3.131 1.00 52.03 223 ASP A C 1
ATOM 1807 O O . ASP A 1 223 ? -21.525 11.813 -3.389 1.00 52.03 223 ASP A O 1
ATOM 1811 N N . GLY A 1 224 ? -19.938 10.489 -2.531 1.00 51.31 224 GLY A N 1
ATOM 1812 C CA . GLY A 1 224 ? -20.807 9.332 -2.301 1.00 51.31 224 GLY A CA 1
ATOM 1813 C C . GLY A 1 224 ? -21.810 9.457 -1.146 1.00 51.31 224 GLY A C 1
ATOM 1814 O O . GLY A 1 224 ? -22.800 8.724 -1.137 1.00 51.31 224 GLY A O 1
ATOM 1815 N N . ASN A 1 225 ? -21.589 10.347 -0.165 1.00 51.12 225 ASN A N 1
ATOM 1816 C CA . ASN A 1 225 ? -22.589 10.694 0.858 1.00 51.12 225 ASN A CA 1
ATOM 1817 C C . ASN A 1 225 ? -22.195 11.985 1.626 1.00 51.12 225 ASN A C 1
ATOM 1819 O O . ASN A 1 225 ? -21.169 12.000 2.316 1.00 51.12 225 ASN A O 1
ATOM 1823 N N . PRO A 1 226 ? -23.037 13.041 1.611 1.00 53.22 226 PRO A N 1
ATOM 1824 C CA . PRO A 1 226 ? -22.739 14.351 2.209 1.00 53.22 226 PRO A CA 1
ATOM 1825 C C . PRO A 1 226 ? -22.525 14.321 3.731 1.00 53.22 226 PRO A C 1
ATOM 1827 O O . PRO A 1 226 ? -21.976 15.264 4.300 1.00 53.22 226 PRO A O 1
ATOM 1830 N N . ARG A 1 227 ? -22.907 13.234 4.414 1.00 50.44 227 ARG A N 1
ATOM 1831 C CA . ARG A 1 227 ? -22.617 13.030 5.840 1.00 50.44 227 ARG A CA 1
ATOM 1832 C C . ARG A 1 227 ? -21.128 12.753 6.098 1.00 50.44 227 ARG A C 1
ATOM 1834 O O . ARG A 1 227 ? -20.631 13.166 7.140 1.00 50.44 227 ARG A O 1
ATOM 1841 N N . PHE A 1 228 ? -20.404 12.146 5.149 1.00 52.12 228 PHE A N 1
ATOM 1842 C CA . PHE A 1 228 ? -18.948 11.943 5.246 1.00 52.12 228 PHE A CA 1
ATOM 1843 C C . PHE A 1 228 ? -18.149 13.207 4.929 1.00 52.12 228 PHE A C 1
ATOM 1845 O O . PHE A 1 228 ? -17.054 13.374 5.458 1.00 52.12 228 PHE A O 1
ATOM 1852 N N . ALA A 1 229 ? -18.712 14.141 4.155 1.00 49.50 229 ALA A N 1
ATOM 1853 C CA . ALA A 1 229 ? -18.099 15.452 3.924 1.00 49.50 229 ALA A CA 1
ATOM 1854 C C . ALA A 1 229 ? -17.947 16.272 5.225 1.00 49.50 229 ALA A C 1
ATOM 1856 O O . ALA A 1 229 ? -17.089 17.146 5.314 1.00 49.50 229 ALA A O 1
ATOM 1857 N N . GLN A 1 230 ? -18.748 15.968 6.257 1.00 46.91 230 GLN A N 1
ATOM 1858 C CA . GLN A 1 230 ? -18.656 16.587 7.587 1.00 46.91 230 GLN A CA 1
ATOM 1859 C C . GLN A 1 230 ? -17.603 15.930 8.497 1.00 46.91 230 GLN A C 1
ATOM 1861 O O . GLN A 1 230 ? -17.300 16.459 9.571 1.00 46.91 230 GLN A O 1
ATOM 1866 N N . TRP A 1 231 ? -17.056 14.772 8.114 1.00 53.28 231 TRP A N 1
ATOM 1867 C CA . TRP A 1 231 ? -16.079 14.048 8.923 1.00 53.28 231 TRP A CA 1
ATOM 1868 C C . TRP A 1 231 ? -14.696 14.628 8.663 1.00 53.28 231 TRP A C 1
ATOM 1870 O O . TRP A 1 231 ? -14.242 14.729 7.522 1.00 53.28 231 TRP A O 1
ATOM 1880 N N . LYS A 1 232 ? -14.004 15.034 9.728 1.00 46.41 232 LYS A N 1
ATOM 1881 C CA . LYS A 1 232 ? -12.682 15.640 9.575 1.00 46.41 232 LYS A CA 1
ATOM 1882 C C . LYS A 1 232 ? -11.679 14.558 9.188 1.00 46.41 232 LYS A C 1
ATOM 1884 O O . LYS A 1 232 ? -11.672 13.474 9.775 1.00 46.41 232 LYS A O 1
ATOM 1889 N N . SER A 1 233 ? -10.799 14.885 8.239 1.00 44.09 233 SER A N 1
ATOM 1890 C CA . SER A 1 233 ? -9.563 14.130 8.031 1.00 44.09 233 SER A CA 1
ATOM 1891 C C . SER A 1 233 ? -8.804 14.134 9.356 1.00 44.09 233 SER A C 1
ATOM 1893 O O . SER A 1 233 ? -8.330 15.179 9.804 1.00 44.09 233 SER A O 1
ATOM 1895 N N . ALA A 1 234 ? -8.738 12.986 10.022 1.00 46.12 234 ALA A N 1
ATOM 1896 C CA . ALA A 1 234 ? -7.981 12.803 11.247 1.00 46.12 234 ALA A CA 1
ATOM 1897 C C . ALA A 1 234 ? -6.502 12.674 10.865 1.00 46.12 234 ALA A C 1
ATOM 1899 O O . ALA A 1 234 ? -5.928 11.589 10.879 1.00 46.12 234 ALA A O 1
ATOM 1900 N N . ALA A 1 235 ? -5.900 13.796 10.466 1.00 37.03 235 ALA A N 1
ATOM 1901 C CA . ALA A 1 235 ? -4.505 13.854 10.037 1.00 37.03 235 ALA A CA 1
ATOM 1902 C C . ALA A 1 235 ? -3.522 13.478 11.163 1.00 37.03 235 ALA A C 1
ATOM 1904 O O . ALA A 1 235 ? -2.383 13.123 10.887 1.00 37.03 235 ALA A O 1
ATOM 1905 N N . GLU A 1 236 ? -3.952 13.493 12.427 1.00 38.59 236 GLU A N 1
ATOM 1906 C CA . GLU A 1 236 ? -3.056 13.326 13.575 1.00 38.59 236 GLU A CA 1
ATOM 1907 C C . GLU A 1 236 ? -3.659 12.433 14.656 1.00 38.59 236 GLU A C 1
ATOM 1909 O O . GLU A 1 236 ? -3.736 12.763 15.841 1.00 38.59 236 GLU A O 1
ATOM 1914 N N . ALA A 1 237 ? -4.087 11.240 14.264 1.00 40.56 237 ALA A N 1
ATOM 1915 C CA . ALA A 1 237 ? -4.253 10.194 15.250 1.00 40.56 237 ALA A CA 1
ATOM 1916 C C . ALA A 1 237 ? -2.847 9.678 15.606 1.00 40.56 237 ALA A C 1
ATOM 1918 O O . ALA A 1 237 ? -2.188 9.050 14.785 1.00 40.56 237 ALA A O 1
ATOM 1919 N N . SER A 1 238 ? -2.360 9.936 16.824 1.00 37.69 238 SER A N 1
ATOM 1920 C CA . SER A 1 238 ? -1.047 9.461 17.312 1.00 37.69 238 SER A CA 1
ATOM 1921 C C . SER A 1 238 ? -0.823 7.950 17.079 1.00 37.69 238 SER A C 1
ATOM 1923 O O . SER A 1 238 ? 0.309 7.512 16.881 1.00 37.69 238 SER A O 1
ATOM 1925 N N . TRP A 1 239 ? -1.892 7.152 16.988 1.00 43.94 239 TRP A N 1
ATOM 1926 C CA . TRP A 1 239 ? -1.839 5.725 16.656 1.00 43.94 239 TRP A CA 1
ATOM 1927 C C . TRP A 1 239 ? -1.628 5.423 15.157 1.00 43.94 239 TRP A C 1
ATOM 1929 O O . TRP A 1 239 ? -1.165 4.337 14.819 1.00 43.94 239 TRP A O 1
ATOM 1939 N N . ALA A 1 240 ? -1.880 6.365 14.242 1.00 42.19 240 ALA A N 1
ATOM 1940 C CA . ALA A 1 240 ? -1.528 6.238 12.823 1.00 42.19 240 ALA A CA 1
ATOM 1941 C C . ALA A 1 240 ? -0.003 6.119 12.640 1.00 42.19 240 ALA A C 1
ATOM 1943 O O . ALA A 1 240 ? 0.479 5.336 11.823 1.00 42.19 240 ALA A O 1
ATOM 1944 N N . SER A 1 241 ? 0.770 6.790 13.503 1.00 43.38 241 SER A N 1
ATOM 1945 C CA . SER A 1 241 ? 2.223 6.596 13.592 1.00 43.38 241 SER A CA 1
ATOM 1946 C C . SER A 1 241 ? 2.610 5.192 14.086 1.00 43.38 241 SER A C 1
ATOM 1948 O O . SER A 1 241 ? 3.725 4.746 13.848 1.00 43.38 241 SER A O 1
ATOM 1950 N N . GLN A 1 242 ? 1.702 4.454 14.732 1.00 46.28 242 GLN A N 1
ATOM 1951 C CA . GLN A 1 242 ? 1.915 3.066 15.157 1.00 46.28 242 GLN A CA 1
ATOM 1952 C C . GLN A 1 242 ? 1.478 2.068 14.072 1.00 46.28 242 GLN A C 1
ATOM 1954 O O . GLN A 1 242 ? 2.150 1.053 13.888 1.00 46.28 242 GLN A O 1
ATOM 1959 N N . LEU A 1 243 ? 0.452 2.395 13.268 1.00 46.41 243 LEU A N 1
ATOM 1960 C CA . LEU A 1 243 ? 0.192 1.717 11.988 1.00 46.41 243 LEU A CA 1
ATOM 1961 C C . LEU A 1 243 ? 1.366 1.846 11.022 1.00 46.41 243 LEU A C 1
ATOM 1963 O O . LEU A 1 243 ? 1.615 0.921 10.243 1.00 46.41 243 LEU A O 1
ATOM 1967 N N . SER A 1 244 ? 2.122 2.949 11.121 1.00 44.09 244 SER A N 1
ATOM 1968 C CA . SER A 1 244 ? 3.343 3.139 10.344 1.00 44.09 244 SER A CA 1
ATOM 1969 C C . SER A 1 244 ? 4.267 1.937 10.468 1.00 44.09 244 SER A C 1
ATOM 1971 O O . SER A 1 244 ? 4.913 1.605 9.498 1.00 44.09 244 SER A O 1
ATOM 1973 N N . GLY A 1 245 ? 4.286 1.201 11.588 1.00 44.84 245 GLY A N 1
ATOM 1974 C CA . GLY A 1 245 ? 5.158 0.040 11.722 1.00 44.84 245 GLY A CA 1
ATOM 1975 C C . GLY A 1 245 ? 4.857 -1.132 10.796 1.00 44.84 245 GLY A C 1
ATOM 1976 O O . GLY A 1 245 ? 5.789 -1.815 10.381 1.00 44.84 245 GLY A O 1
ATOM 1977 N N . CYS A 1 246 ? 3.594 -1.314 10.419 1.00 41.00 246 CYS A N 1
ATOM 1978 C CA . CYS A 1 246 ? 3.188 -2.291 9.410 1.00 41.00 246 CYS A CA 1
ATOM 1979 C C . CYS A 1 246 ? 3.215 -1.706 7.999 1.00 41.00 246 CYS A C 1
ATOM 1981 O O . CYS A 1 246 ? 3.519 -2.431 7.056 1.00 41.00 246 CYS A O 1
ATOM 1983 N N . LEU A 1 247 ? 2.971 -0.399 7.862 1.00 40.88 247 LEU A N 1
ATOM 1984 C CA . LEU A 1 247 ? 3.119 0.344 6.607 1.00 40.88 247 LEU A CA 1
ATOM 1985 C C . LEU A 1 247 ? 4.601 0.613 6.261 1.00 40.88 247 LEU A C 1
ATOM 1987 O O . LEU A 1 247 ? 4.914 0.885 5.117 1.00 40.88 247 LEU A O 1
ATOM 1991 N N . ARG A 1 248 ? 5.546 0.479 7.206 1.00 42.78 248 ARG A N 1
ATOM 1992 C CA . ARG A 1 248 ? 6.996 0.727 7.026 1.00 42.78 248 ARG A CA 1
ATOM 1993 C C . ARG A 1 248 ? 7.581 -0.134 5.908 1.00 42.78 248 ARG A C 1
ATOM 1995 O O . ARG A 1 248 ? 8.567 0.250 5.287 1.00 42.78 248 ARG A O 1
ATOM 2002 N N . ASN A 1 249 ? 6.952 -1.279 5.649 1.00 37.38 249 ASN A N 1
ATOM 2003 C CA . ASN A 1 249 ? 7.344 -2.221 4.612 1.00 37.38 249 ASN A CA 1
ATOM 2004 C C . ASN A 1 249 ? 6.552 -2.059 3.306 1.00 37.38 249 ASN A C 1
ATOM 2006 O O . ASN A 1 249 ? 6.817 -2.809 2.373 1.00 37.38 249 ASN A O 1
ATOM 2010 N N . TRP A 1 250 ? 5.639 -1.093 3.190 1.00 42.41 250 TRP A N 1
ATOM 2011 C CA . TRP A 1 250 ? 4.781 -0.922 2.017 1.00 42.41 250 TRP A CA 1
ATOM 2012 C C . TRP A 1 250 ? 4.612 0.562 1.668 1.00 42.41 250 TRP A C 1
ATOM 2014 O O . TRP A 1 250 ? 4.156 1.344 2.493 1.00 42.41 250 TRP A O 1
ATOM 2024 N N . GLU A 1 251 ? 4.915 0.963 0.432 1.00 46.88 251 GLU A N 1
ATOM 2025 C CA . GLU A 1 251 ? 4.593 2.314 -0.053 1.00 46.88 251 GLU A CA 1
ATOM 2026 C C . GLU A 1 251 ? 3.070 2.450 -0.203 1.00 46.88 251 GLU A C 1
ATOM 2028 O O . GLU A 1 251 ? 2.468 1.992 -1.176 1.00 46.88 251 GLU A O 1
ATOM 2033 N N . CYS A 1 252 ? 2.413 3.001 0.817 1.00 47.38 252 CYS A N 1
ATOM 2034 C CA . CYS A 1 252 ? 0.963 3.172 0.852 1.00 47.38 252 CYS A CA 1
ATOM 2035 C C . CYS A 1 252 ? 0.557 4.355 1.738 1.00 47.38 252 CYS A C 1
ATOM 2037 O O . CYS A 1 252 ? 1.262 4.726 2.677 1.00 47.38 252 CYS A O 1
ATOM 2039 N N . LYS A 1 253 ? -0.600 4.952 1.427 1.00 50.12 253 LYS A N 1
ATOM 2040 C CA . LYS A 1 253 ? -1.227 6.008 2.235 1.00 50.12 253 LYS A CA 1
ATOM 2041 C C . LYS A 1 253 ? -2.529 5.488 2.833 1.00 50.12 253 LYS A C 1
ATOM 2043 O O . LYS A 1 253 ? -3.318 4.832 2.150 1.00 50.12 253 LYS A O 1
ATOM 2048 N N . VAL A 1 254 ? -2.738 5.815 4.105 1.00 49.16 254 VAL A N 1
ATOM 2049 C CA . VAL A 1 254 ? -3.968 5.540 4.850 1.00 49.16 254 VAL A CA 1
ATOM 2050 C C . VAL A 1 254 ? -4.636 6.868 5.168 1.00 49.16 254 VAL A C 1
ATOM 2052 O O . VAL A 1 254 ? -4.011 7.739 5.772 1.00 49.16 254 VAL A O 1
ATOM 2055 N N . LYS A 1 255 ? -5.904 7.026 4.781 1.00 52.12 255 LYS A N 1
ATOM 2056 C CA . LYS A 1 255 ? -6.718 8.163 5.221 1.00 52.12 255 LYS A CA 1
ATOM 2057 C C . LYS A 1 255 ? -7.593 7.750 6.391 1.00 52.12 255 LYS A C 1
ATOM 2059 O O . LYS A 1 255 ? -8.238 6.709 6.323 1.00 52.12 255 LYS A O 1
ATOM 2064 N N . LEU A 1 256 ? -7.614 8.580 7.430 1.00 50.22 256 LEU A N 1
ATOM 2065 C CA . LEU A 1 256 ? -8.472 8.418 8.595 1.00 50.22 256 LEU A CA 1
ATOM 2066 C C . LEU A 1 256 ? -9.547 9.495 8.588 1.00 50.22 256 LEU A C 1
ATOM 2068 O O . LEU A 1 256 ? -9.230 10.681 8.524 1.00 50.22 256 LEU A O 1
ATOM 2072 N N . TYR A 1 257 ? -10.803 9.091 8.709 1.00 51.16 257 TYR A N 1
ATOM 2073 C CA . TYR A 1 257 ? -11.903 10.003 9.008 1.00 51.16 257 TYR A CA 1
ATOM 2074 C C . TYR A 1 257 ? -12.394 9.735 10.423 1.00 51.16 257 TYR A C 1
ATOM 2076 O O . TYR A 1 257 ? -12.624 8.577 10.766 1.00 51.16 257 TYR A O 1
ATOM 2084 N N . ALA A 1 258 ? -12.547 10.791 11.223 1.00 50.19 258 ALA A N 1
ATOM 2085 C CA . ALA A 1 258 ? -13.162 10.717 12.544 1.00 50.19 258 ALA A CA 1
ATOM 2086 C C . ALA A 1 258 ? -14.362 11.668 12.620 1.00 50.19 258 ALA A C 1
ATOM 2088 O O . ALA A 1 258 ? -14.283 12.826 12.194 1.00 50.19 258 ALA A O 1
ATOM 2089 N N . GLU A 1 259 ? -15.475 11.184 13.170 1.00 50.44 259 GLU A N 1
ATOM 2090 C CA . GLU A 1 259 ? -16.644 12.022 13.432 1.00 50.44 259 GLU A CA 1
ATOM 2091 C C . GLU A 1 259 ? -16.345 12.985 14.603 1.00 50.44 259 GLU A C 1
ATOM 2093 O O . GLU A 1 259 ? -15.796 12.566 15.629 1.00 50.44 259 GLU A O 1
ATOM 2098 N N . PRO A 1 260 ? -16.666 14.288 14.487 1.00 40.44 260 PRO A N 1
ATOM 2099 C CA . PRO A 1 260 ? -16.532 15.221 15.596 1.00 40.44 260 PRO A CA 1
ATOM 2100 C C . PRO A 1 260 ? -17.607 14.929 16.646 1.00 40.44 260 PRO A C 1
ATOM 2102 O O . PRO A 1 260 ? -18.729 15.397 16.507 1.00 40.44 260 PRO A O 1
ATOM 2105 N N . SER A 1 261 ? -17.245 14.154 17.675 1.00 39.22 261 SER A N 1
ATOM 2106 C CA . SER A 1 261 ? -17.882 14.053 19.002 1.00 39.22 261 SER A CA 1
ATOM 2107 C C . SER A 1 261 ? -19.333 14.561 19.083 1.00 39.22 261 SER A C 1
ATOM 2109 O O . SER A 1 261 ? -19.625 15.520 19.803 1.00 39.22 261 SER A O 1
ATOM 2111 N N . LYS A 1 262 ? -20.250 13.937 18.345 1.00 39.12 262 LYS A N 1
ATOM 2112 C CA . LYS A 1 262 ? -21.688 14.051 18.580 1.00 39.12 262 LYS A CA 1
ATOM 2113 C C . LYS A 1 262 ? -22.213 12.642 18.824 1.00 39.12 262 LYS A C 1
ATOM 2115 O O . LYS A 1 262 ? -21.817 11.726 18.109 1.00 39.12 262 LYS A O 1
ATOM 2120 N N . PRO A 1 263 ? -23.054 12.443 19.848 1.00 35.16 263 PRO A N 1
ATOM 2121 C CA . PRO A 1 263 ? -23.570 11.123 20.156 1.00 35.16 263 PRO A CA 1
ATOM 2122 C C . PRO A 1 263 ? -24.382 10.577 18.974 1.00 35.16 263 PRO A C 1
ATOM 2124 O O . PRO A 1 263 ? -25.219 11.290 18.414 1.00 35.16 263 PRO A O 1
ATOM 2127 N N . TYR A 1 264 ? -24.135 9.313 18.614 1.00 36.47 264 TYR A N 1
ATOM 2128 C CA . TYR A 1 264 ? -25.021 8.468 17.813 1.00 36.47 264 TYR A CA 1
ATOM 2129 C C . TYR A 1 264 ? -26.462 8.710 18.261 1.00 36.47 264 TYR A C 1
ATOM 2131 O O . TYR A 1 264 ? -26.862 8.356 19.369 1.00 36.47 264 TYR A O 1
ATOM 2139 N N . GLN A 1 265 ? -27.261 9.310 17.383 1.00 32.03 265 GLN A N 1
ATOM 2140 C CA . GLN A 1 265 ? -28.708 9.244 17.506 1.00 32.03 265 GLN A CA 1
ATOM 2141 C C . GLN A 1 265 ? -29.087 7.809 17.143 1.00 32.03 265 GLN A C 1
ATOM 2143 O O . GLN A 1 265 ? -29.265 7.481 15.970 1.00 32.03 265 GLN A O 1
ATOM 2148 N N . VAL A 1 266 ? -29.123 6.931 18.149 1.00 31.45 266 VAL A N 1
ATOM 2149 C CA . VAL A 1 266 ? -29.698 5.594 18.016 1.00 31.45 266 VAL A CA 1
ATOM 2150 C C . VAL A 1 266 ? -31.122 5.797 17.516 1.00 31.45 266 VAL A C 1
ATOM 2152 O O . VAL A 1 266 ? -31.949 6.373 18.223 1.00 31.45 266 VAL A O 1
ATOM 2155 N N . GLN A 1 267 ? -31.417 5.358 16.291 1.00 29.38 267 GLN A N 1
ATOM 2156 C CA . GLN A 1 267 ? -32.797 5.262 15.836 1.00 29.38 267 GLN A CA 1
ATOM 2157 C C . GLN A 1 267 ? -33.484 4.200 16.697 1.00 29.38 267 GLN A C 1
ATOM 2159 O O . GLN A 1 267 ? -33.449 3.010 16.391 1.00 29.38 267 GLN A O 1
ATOM 2164 N N . GLN A 1 268 ? -34.088 4.620 17.808 1.00 25.42 268 GLN A N 1
ATOM 2165 C CA . GLN A 1 268 ? -35.055 3.796 18.511 1.00 25.42 268 GLN A CA 1
ATOM 2166 C C . GLN A 1 268 ? -36.227 3.593 17.550 1.00 25.42 268 GLN A C 1
ATOM 2168 O O . GLN A 1 268 ? -37.033 4.499 17.330 1.00 25.42 268 GLN A O 1
ATOM 2173 N N . LYS A 1 269 ? -36.320 2.401 16.948 1.00 28.41 269 LYS A N 1
ATOM 2174 C CA . LYS A 1 269 ? -37.587 1.925 16.396 1.00 28.41 269 LYS A CA 1
ATOM 2175 C C . LYS A 1 269 ? -38.582 1.927 17.554 1.00 28.41 269 LYS A C 1
ATOM 2177 O O . LYS A 1 269 ? -38.517 1.060 18.420 1.00 28.41 269 LYS A O 1
ATOM 2182 N N . LYS A 1 270 ? -39.483 2.913 17.582 1.00 27.23 270 LYS A N 1
ATOM 2183 C CA . LYS A 1 270 ? -40.713 2.823 18.367 1.00 27.23 270 LYS A CA 1
ATOM 2184 C C . LYS A 1 270 ? -41.471 1.607 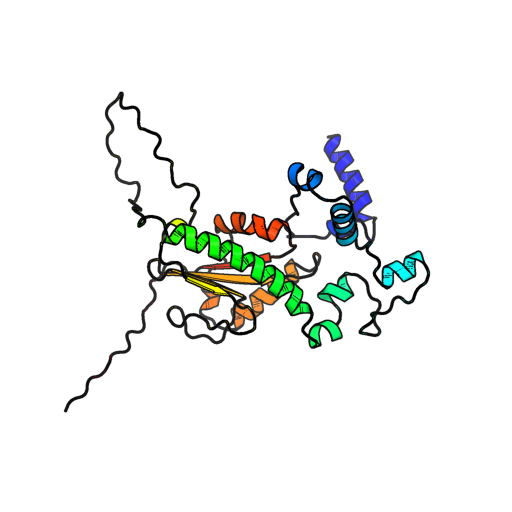17.849 1.00 27.23 270 LYS A C 1
ATOM 2186 O O . LYS A 1 270 ? -42.002 1.626 16.742 1.00 27.23 270 LYS A O 1
ATOM 2191 N N . GLN A 1 271 ? -41.459 0.544 18.638 1.00 27.53 271 GLN A N 1
ATOM 2192 C CA . GLN A 1 271 ? -42.414 -0.541 18.530 1.00 27.53 271 GLN A CA 1
ATOM 2193 C C . GLN A 1 271 ? -43.769 0.071 18.901 1.00 27.53 271 GLN A C 1
ATOM 2195 O O . GLN A 1 271 ? -43.982 0.484 20.038 1.00 27.53 271 GLN A O 1
ATOM 2200 N N . VAL A 1 272 ? -44.622 0.286 17.900 1.00 31.58 272 VAL A N 1
ATOM 2201 C CA . VAL A 1 272 ? -46.013 0.674 18.127 1.00 31.58 272 VAL A CA 1
ATOM 2202 C C . VAL A 1 272 ? -46.759 -0.625 18.387 1.00 31.58 272 VAL A C 1
ATOM 2204 O O . VAL A 1 272 ? -47.158 -1.311 17.450 1.00 31.58 272 VAL A O 1
ATOM 2207 N N . ASP A 1 273 ? -46.885 -0.978 19.664 1.00 32.53 273 ASP A N 1
ATOM 2208 C CA . ASP A 1 273 ? -47.902 -1.921 20.108 1.00 32.53 273 ASP A CA 1
ATOM 2209 C C . ASP A 1 273 ? -49.258 -1.226 19.953 1.00 32.53 273 ASP A C 1
ATOM 2211 O O . ASP A 1 273 ? -49.579 -0.269 20.659 1.00 32.53 273 ASP A O 1
ATOM 2215 N N . GLY A 1 274 ? -50.018 -1.667 18.955 1.00 27.89 274 GLY A N 1
ATOM 2216 C CA . GLY A 1 274 ? -51.395 -1.260 18.711 1.00 27.89 274 GLY A CA 1
ATOM 2217 C C . GLY A 1 274 ? -52.326 -2.433 18.969 1.00 27.89 274 GLY A C 1
ATOM 2218 O O . GLY A 1 274 ? -52.759 -3.094 18.033 1.00 27.89 274 GLY A O 1
ATOM 2219 N N . SER A 1 275 ? -52.594 -2.703 20.243 1.00 33.19 275 SER A N 1
ATOM 2220 C CA . SER A 1 275 ? -53.808 -3.383 20.689 1.00 33.19 275 SER A CA 1
ATOM 2221 C C . SER A 1 275 ? -54.928 -2.348 20.800 1.00 33.19 275 SER A C 1
ATOM 2223 O O . SER A 1 275 ? -54.789 -1.384 21.556 1.00 33.19 275 SER A O 1
ATOM 2225 N N . GLY A 1 276 ? -56.009 -2.559 20.049 1.00 32.03 276 GLY A N 1
ATOM 2226 C CA . GLY A 1 276 ? -57.218 -1.735 20.018 1.00 32.03 276 GLY A CA 1
ATOM 2227 C C . GLY A 1 276 ? -58.107 -2.146 18.862 1.00 32.03 276 GLY A C 1
ATOM 2228 O O . GLY A 1 276 ? -57.786 -1.724 17.732 1.00 32.03 276 GLY A O 1
#

pLDDT: mean 72.3, std 20.49, range [25.42, 96.75]

Organism: Cirrhinus mrigala (NCBI:txid683832)

Radius of gyration: 24.76 Å; Cα contacts (8 Å, |Δi|>4): 304; chains: 1; bounding box: 88×37×79 Å

Secondary structure (DSSP, 8-state):
-HHHHHHHHHHHHHHT-TTTTGGGG-TTPPPP---HHHHHHS-HHHHHHHHHHHTT-S--HHHHHHHH----EETTEEEE--HHIIIII-HHHHHTTTHHHHHHHHHHHHHHHHHHHHHHHHTSPP-----TT----PPTT----------SSGGGGG-S--EEEE-SSS--PPPTTT-------SEEEEETTTTEEEEEEEE---GGGHHHHHHHHHHHHHHT-TTGGGSEE-TT-TTHHHHHHHHTTS--EEEEEE--S---------------

Solvent-accessible surface area (backbone atoms only — not comparable to full-atom values): 16822 Å² total; per-residue (Å²): 111,69,73,59,54,54,49,50,55,51,49,57,56,33,67,72,30,87,51,79,15,52,71,82,59,42,58,95,56,78,75,68,73,78,48,71,69,56,58,73,70,47,56,69,66,58,55,51,48,52,56,24,58,76,38,70,63,48,93,30,33,39,45,36,22,74,75,72,67,46,73,28,47,32,98,81,45,93,50,68,17,41,65,62,30,72,69,77,60,40,66,61,46,52,76,71,47,55,53,53,53,62,49,50,52,54,49,50,56,51,48,54,56,52,48,57,48,44,53,60,44,37,71,44,75,84,68,81,77,68,74,93,73,75,81,75,88,74,67,90,87,67,81,74,74,81,71,80,72,84,72,87,50,56,83,64,49,75,53,51,62,64,46,78,50,59,47,66,91,86,64,50,71,52,58,64,88,79,45,86,59,91,63,67,60,48,28,41,41,34,25,76,93,72,34,37,45,39,43,34,42,79,45,75,55,56,64,80,40,45,56,65,52,50,52,54,56,50,51,61,54,39,74,72,39,73,75,54,62,68,33,43,74,46,87,76,50,78,55,57,69,56,51,38,68,71,42,40,82,45,76,61,54,77,47,40,33,33,56,77,82,54,78,70,79,71,82,74,78,78,79,79,85,79,86,131

Nearest PDB structures (foldseek):
  8cxb-assembly1_X  TM=2.991E-01  e=7.320E+00  Homo sapiens

Sequence (276 aa):
EVRRHEQATRCVKAISQAKQGQWTRWEGVERRKISWRELMGMEAFHISFILRATYDVLPSPSNLNQWYGEDPTCPLCPSPANLKHILVGCKISLSQGRYTWRHNHVLKCLAATLESRRLKINSLPPSSFHPSYAREFTREGTKTAKVQTISDVGQLGRARDWKLVVDLNQRLHFPSEIATTNLRPDLVLWSSSLHTVYIIELTVPWEDAVEEAFERKSLNNADGNPRFAQWKSAAEASWASQLSGCLRNWECKVKLYAEPSKPYQVQQKKQVDGSG

Mean predicted aligned error: 13.38 Å

Foldseek 3Di:
DVVVVVVVVVLVVLCPDPQSNCVVLLPPWDAQDQDPVNVVVDDPVVVVVVSCLNRQNPPQLCNCCVPPVGHQADPQDRDGDTPQCVQPNPPRCVVVVVNVVVVLVLLVLLQVVVVVLLQVLLPDPQDPPDPPPPPPDDDPPDDPDPPPPPPPSAPSNNDNQKDKDACDPNDDDDPVLLPHFPDDAGMWIDDLVQQKIKGKHKDQHPSSCQVVRVVVVVVVVCVRDVVQVQWDFCPDRVCVVVSCVSCSPGRMDMTITIHPRDHRPRPPPPPPPDDD